Protein AF-0000000075577658 (afdb_homodimer)

Structure (mmCIF, N/CA/C/O backbone):
data_AF-0000000075577658-model_v1
#
loop_
_entity.id
_entity.type
_entity.pdbx_description
1 polymer Desulfoferrodoxin
#
loop_
_atom_site.group_PDB
_atom_site.id
_atom_site.type_symbol
_atom_site.label_atom_id
_atom_site.label_alt_id
_atom_site.label_comp_id
_atom_site.label_asym_id
_atom_site.label_entity_id
_atom_site.label_seq_id
_atom_site.pdbx_PDB_ins_code
_atom_site.Cartn_x
_atom_site.Cartn_y
_atom_site.Cartn_z
_atom_site.occupancy
_atom_site.B_iso_or_equiv
_atom_site.auth_seq_id
_atom_site.auth_comp_id
_atom_site.auth_asym_id
_atom_site.auth_atom_id
_atom_site.pdbx_PDB_model_num
ATOM 1 N N . MET A 1 1 ? -7.281 10.57 -7.777 1 72.75 1 MET A N 1
ATOM 2 C CA . MET A 1 1 ? -7.32 9.109 -7.762 1 72.75 1 MET A CA 1
ATOM 3 C C . MET A 1 1 ? -5.914 8.531 -7.641 1 72.75 1 MET A C 1
ATOM 5 O O . MET A 1 1 ? -4.945 9.133 -8.109 1 72.75 1 MET A O 1
ATOM 9 N N . CYS A 1 2 ? -5.875 7.41 -6.852 1 85.38 2 CYS A N 1
ATOM 10 C CA . CYS A 1 2 ? -4.574 6.754 -6.754 1 85.38 2 CYS A CA 1
ATOM 11 C C . CYS A 1 2 ? -4.176 6.133 -8.086 1 85.38 2 CYS A C 1
ATOM 13 O O . CYS A 1 2 ? -5.027 5.629 -8.82 1 85.38 2 CYS A O 1
ATOM 15 N N . LYS A 1 3 ? -2.979 6.184 -8.469 1 90.44 3 LYS A N 1
ATOM 16 C CA . LYS A 1 3 ? -2.461 5.59 -9.695 1 90.44 3 LYS A CA 1
ATOM 17 C C . LYS A 1 3 ? -2.43 4.066 -9.602 1 90.44 3 LYS A C 1
ATOM 19 O O . LYS A 1 3 ? -2.443 3.51 -8.5 1 90.44 3 LYS A O 1
ATOM 24 N N . GLU A 1 4 ? -2.428 3.418 -10.812 1 95.56 4 GLU A N 1
ATOM 25 C CA . GLU A 1 4 ? -2.252 1.97 -10.836 1 95.56 4 GLU A CA 1
ATOM 26 C C . GLU A 1 4 ? -0.979 1.554 -10.109 1 95.56 4 GLU A C 1
ATOM 28 O O . GLU A 1 4 ? 0.072 2.176 -10.281 1 95.56 4 GLU A O 1
ATOM 33 N N . PRO A 1 5 ? -1.105 0.531 -9.281 1 97.69 5 PRO A N 1
ATOM 34 C CA . PRO A 1 5 ? 0.087 0.134 -8.531 1 97.69 5 PRO A CA 1
ATOM 35 C C . PRO A 1 5 ? 1.191 -0.424 -9.422 1 97.69 5 PRO A C 1
ATOM 37 O O . PRO A 1 5 ? 0.91 -1.171 -10.367 1 97.69 5 PRO A O 1
ATOM 40 N N . LYS A 1 6 ? 2.404 -0.033 -9.188 1 98.25 6 LYS A N 1
ATOM 41 C CA . LYS A 1 6 ? 3.619 -0.587 -9.781 1 98.25 6 LYS A CA 1
ATOM 42 C C . LYS A 1 6 ? 4.594 -1.051 -8.703 1 98.25 6 LYS A C 1
ATOM 44 O O . LYS A 1 6 ? 4.723 -0.411 -7.652 1 98.25 6 LYS A O 1
ATOM 49 N N . PHE A 1 7 ? 5.227 -2.094 -8.977 1 98.81 7 PHE A N 1
ATOM 50 C CA . PHE A 1 7 ? 6.172 -2.676 -8.031 1 98.81 7 PHE A CA 1
ATOM 51 C C . PHE A 1 7 ? 7.547 -2.832 -8.664 1 98.81 7 PHE A C 1
ATOM 53 O O . PHE A 1 7 ? 7.656 -3.105 -9.867 1 98.81 7 PHE A O 1
ATOM 60 N N . PHE A 1 8 ? 8.562 -2.648 -7.859 1 98.75 8 PHE A N 1
ATOM 61 C CA . PHE A 1 8 ? 9.938 -2.809 -8.312 1 98.75 8 PHE A CA 1
ATOM 62 C C . PHE A 1 8 ? 10.734 -3.67 -7.344 1 98.75 8 PHE A C 1
ATOM 64 O O . PHE A 1 8 ? 10.477 -3.654 -6.137 1 98.75 8 PHE A O 1
ATOM 71 N N . VAL A 1 9 ? 11.703 -4.383 -7.879 1 98.75 9 VAL A N 1
ATOM 72 C CA . VAL A 1 9 ? 12.508 -5.281 -7.055 1 98.75 9 VAL A CA 1
ATOM 73 C C . VAL A 1 9 ? 13.977 -5.188 -7.465 1 98.75 9 VAL A C 1
ATOM 75 O O . VAL A 1 9 ? 14.289 -4.977 -8.641 1 98.75 9 VAL A O 1
ATOM 78 N N . CYS A 1 10 ? 14.812 -5.176 -6.555 1 98.69 10 CYS A N 1
ATOM 79 C CA . CYS A 1 10 ? 16.219 -5.438 -6.84 1 98.69 10 CYS A CA 1
ATOM 80 C C . CYS A 1 10 ? 16.484 -6.934 -6.918 1 98.69 10 CYS A C 1
ATOM 82 O O . CYS A 1 10 ? 16.297 -7.656 -5.938 1 98.69 10 CYS A O 1
ATOM 84 N N . LYS A 1 11 ? 16.984 -7.434 -7.93 1 97.69 11 LYS A N 1
ATOM 85 C CA . LYS A 1 11 ? 17.188 -8.859 -8.141 1 97.69 11 LYS A CA 1
ATOM 86 C C . LYS A 1 11 ? 18.391 -9.367 -7.371 1 97.69 11 LYS A C 1
ATOM 88 O O . LYS A 1 11 ? 18.609 -10.578 -7.254 1 97.69 11 LYS A O 1
ATOM 93 N N . HIS A 1 12 ? 19.188 -8.406 -6.836 1 98.25 12 HIS A N 1
ATOM 94 C CA . HIS A 1 12 ? 20.391 -8.781 -6.105 1 98.25 12 HIS A CA 1
ATOM 95 C C . HIS A 1 12 ? 20.094 -8.977 -4.621 1 98.25 12 HIS A C 1
ATOM 97 O O . HIS A 1 12 ? 20.422 -10.016 -4.047 1 98.25 12 HIS A O 1
ATOM 103 N N . CYS A 1 13 ? 19.469 -8.023 -3.98 1 98.5 13 CYS A N 1
ATOM 104 C CA . CYS A 1 13 ? 19.359 -8.055 -2.525 1 98.5 13 CYS A CA 1
ATOM 105 C C . CYS A 1 13 ? 17.922 -8.336 -2.094 1 98.5 13 CYS A C 1
ATOM 107 O O . CYS A 1 13 ? 17.672 -8.648 -0.929 1 98.5 13 CYS A O 1
ATOM 109 N N . GLY A 1 14 ? 16.891 -8.109 -3.016 1 97.88 14 GLY A N 1
ATOM 110 C CA . GLY A 1 14 ? 15.508 -8.445 -2.709 1 97.88 14 GLY A CA 1
ATOM 111 C C . GLY A 1 14 ? 14.695 -7.258 -2.223 1 97.88 14 GLY A C 1
ATOM 112 O O . GLY A 1 14 ? 13.508 -7.387 -1.922 1 97.88 14 GLY A O 1
ATOM 113 N N . ASN A 1 15 ? 15.375 -6.043 -2.141 1 98.62 15 ASN A N 1
ATOM 114 C CA . ASN A 1 15 ? 14.539 -4.875 -1.881 1 98.62 15 ASN A CA 1
ATOM 115 C C . ASN A 1 15 ? 13.328 -4.836 -2.807 1 98.62 15 ASN A C 1
ATOM 117 O O . ASN A 1 15 ? 13.453 -5.031 -4.016 1 98.62 15 ASN A O 1
ATOM 121 N N . PHE A 1 16 ? 12.195 -4.711 -2.203 1 98.69 16 PHE A N 1
ATOM 122 C CA . PHE A 1 16 ? 10.93 -4.723 -2.928 1 98.69 16 PHE A CA 1
ATOM 123 C C . PHE A 1 16 ? 10.062 -3.527 -2.539 1 98.69 16 PHE A C 1
ATOM 125 O O . PHE A 1 16 ? 9.781 -3.32 -1.358 1 98.69 16 PHE A O 1
ATOM 132 N N . VAL A 1 17 ? 9.617 -2.699 -3.58 1 98.75 17 VAL A N 1
ATOM 133 C CA . VAL A 1 17 ? 8.914 -1.466 -3.246 1 98.75 17 VAL A CA 1
ATOM 134 C C . VAL A 1 17 ? 7.645 -1.349 -4.09 1 98.75 17 VAL A C 1
ATOM 136 O O . VAL A 1 17 ? 7.562 -1.92 -5.18 1 98.75 17 VAL A O 1
ATOM 139 N N . GLY A 1 18 ? 6.645 -0.708 -3.545 1 98.5 18 GLY A N 1
ATOM 140 C CA . GLY A 1 18 ? 5.512 -0.196 -4.297 1 98.5 18 GLY A CA 1
ATOM 141 C C . GLY A 1 18 ? 5.613 1.288 -4.594 1 98.5 18 GLY A C 1
ATOM 142 O O . GLY A 1 18 ? 5.93 2.084 -3.707 1 98.5 18 GLY A O 1
ATOM 143 N N . MET A 1 19 ? 5.344 1.663 -5.77 1 98.38 19 MET A N 1
ATOM 144 C CA . MET A 1 19 ? 5.438 3.061 -6.184 1 98.38 19 MET A CA 1
ATOM 145 C C . MET A 1 19 ? 4.23 3.854 -5.691 1 98.38 19 MET A C 1
ATOM 147 O O . MET A 1 19 ? 3.09 3.404 -5.824 1 98.38 19 MET A O 1
ATOM 151 N N . ILE A 1 20 ? 4.453 4.973 -5.098 1 98.06 20 ILE A N 1
ATOM 152 C CA . ILE A 1 20 ? 3.391 5.879 -4.668 1 98.06 20 ILE A CA 1
ATOM 153 C C . ILE A 1 20 ? 3.334 7.09 -5.598 1 98.06 20 ILE A C 1
ATOM 155 O O . ILE A 1 20 ? 2.254 7.492 -6.031 1 98.06 20 ILE A O 1
ATOM 159 N N . HIS A 1 21 ? 4.461 7.656 -5.883 1 97.56 21 HIS A N 1
ATOM 160 C CA . HIS A 1 21 ? 4.605 8.695 -6.898 1 97.56 21 HIS A CA 1
ATOM 161 C C . HIS A 1 21 ? 5.773 8.398 -7.832 1 97.56 21 HIS A C 1
ATOM 163 O O . HIS A 1 21 ? 6.891 8.141 -7.375 1 97.56 21 HIS A O 1
ATOM 169 N N . GLU A 1 22 ? 5.52 8.484 -9.109 1 97 22 GLU A N 1
ATOM 170 C CA . GLU A 1 22 ? 6.523 8.156 -10.117 1 97 22 GLU A CA 1
ATOM 171 C C . GLU A 1 22 ? 6.922 9.391 -10.914 1 97 22 GLU A C 1
ATOM 173 O O . GLU A 1 22 ? 6.082 10.016 -11.57 1 97 22 GLU A O 1
ATOM 178 N N . SER A 1 23 ? 8.188 9.688 -10.945 1 97 23 SER A N 1
ATOM 179 C CA . SER A 1 23 ? 8.703 10.836 -11.68 1 97 23 SER A CA 1
ATOM 180 C C . SER A 1 23 ? 9.203 10.43 -13.062 1 97 23 SER A C 1
ATOM 182 O O . SER A 1 23 ? 9.422 11.281 -13.922 1 97 23 SER A O 1
ATOM 184 N N . GLY A 1 24 ? 9.445 9.164 -13.242 1 95.94 24 GLY A N 1
ATOM 185 C CA . GLY A 1 24 ? 9.977 8.664 -14.5 1 95.94 24 GLY A CA 1
ATOM 186 C C . GLY A 1 24 ? 11.453 8.32 -14.43 1 95.94 24 GLY A C 1
ATOM 187 O O . GLY A 1 24 ? 12 7.711 -15.359 1 95.94 24 GLY A O 1
ATOM 188 N N . VAL A 1 25 ? 12.133 8.656 -13.391 1 97.81 25 VAL A N 1
ATOM 189 C CA . VAL A 1 25 ? 13.539 8.32 -13.203 1 97.81 25 VAL A CA 1
ATOM 190 C C . VAL A 1 25 ? 13.664 6.906 -12.641 1 97.81 25 VAL A C 1
ATOM 192 O O . VAL A 1 25 ? 12.93 6.523 -11.734 1 97.81 25 VAL A O 1
ATOM 195 N N . LYS A 1 26 ? 14.609 6.199 -13.148 1 98.12 26 LYS A N 1
ATOM 196 C CA . LYS A 1 26 ? 14.812 4.824 -12.695 1 98.12 26 LYS A CA 1
ATOM 197 C C . LYS A 1 26 ? 15.602 4.785 -11.391 1 98.12 26 LYS A C 1
ATOM 199 O O . LYS A 1 26 ? 16.641 5.434 -11.266 1 98.12 26 LYS A O 1
ATOM 204 N N . MET A 1 27 ? 15.086 4.043 -10.445 1 98.69 27 MET A N 1
ATOM 205 C CA . MET A 1 27 ? 15.789 3.857 -9.188 1 98.69 27 MET A CA 1
ATOM 206 C C . MET A 1 27 ? 16.875 2.797 -9.32 1 98.69 27 MET A C 1
ATOM 208 O O . MET A 1 27 ? 16.75 1.862 -10.117 1 98.69 27 MET A O 1
ATOM 212 N N . ILE A 1 28 ? 17.969 2.953 -8.594 1 98.81 28 ILE A N 1
ATOM 213 C CA . ILE A 1 28 ? 19.109 2.039 -8.609 1 98.81 28 ILE A CA 1
ATOM 214 C C . ILE A 1 28 ? 19.25 1.373 -7.246 1 98.81 28 ILE A C 1
ATOM 216 O O . ILE A 1 28 ? 19.109 2.027 -6.211 1 98.81 28 ILE A O 1
ATOM 220 N N . CYS A 1 29 ? 19.484 0.11 -7.184 1 98.69 29 CYS A N 1
ATOM 221 C CA . CYS A 1 29 ? 19.828 -0.684 -6.008 1 98.69 29 CYS A CA 1
ATOM 222 C C . CYS A 1 29 ? 20.922 -1.703 -6.336 1 98.69 29 CYS A C 1
ATOM 224 O O . CYS A 1 29 ? 20.828 -2.406 -7.344 1 98.69 29 CYS A O 1
ATOM 226 N N . CYS A 1 30 ? 21.922 -1.764 -5.496 1 98.38 30 CYS A N 1
ATOM 227 C CA . CYS A 1 30 ? 23.047 -2.676 -5.656 1 98.38 30 CYS A CA 1
ATOM 228 C C . CYS A 1 30 ? 23.75 -2.445 -6.988 1 98.38 30 CYS A C 1
ATOM 230 O O . CYS A 1 30 ? 24.203 -3.396 -7.633 1 98.38 30 CYS A O 1
ATOM 232 N N . GLY A 1 31 ? 23.688 -1.239 -7.473 1 97.81 31 GLY A N 1
ATOM 233 C CA . GLY A 1 31 ? 24.469 -0.87 -8.641 1 97.81 31 GLY A CA 1
ATOM 234 C C . GLY A 1 31 ? 23.703 -1.037 -9.945 1 97.81 31 GLY A C 1
ATOM 235 O O . GLY A 1 31 ? 24.188 -0.652 -11.008 1 97.81 31 GLY A O 1
ATOM 236 N N . ASP A 1 32 ? 22.547 -1.558 -9.883 1 98.5 32 ASP A N 1
ATOM 237 C CA . ASP A 1 32 ? 21.75 -1.767 -11.094 1 98.5 32 ASP A CA 1
ATOM 238 C C . ASP A 1 32 ? 20.375 -1.113 -10.961 1 98.5 32 ASP A C 1
ATOM 240 O O . ASP A 1 32 ? 19.906 -0.836 -9.852 1 98.5 32 ASP A O 1
ATOM 244 N N . GLU A 1 33 ? 19.719 -0.867 -12.094 1 98.56 33 GLU A N 1
ATOM 245 C CA . GLU A 1 33 ? 18.344 -0.405 -12.078 1 98.56 33 GLU A CA 1
ATOM 246 C C . GLU A 1 33 ? 17.422 -1.439 -11.445 1 98.56 33 GLU A C 1
ATOM 248 O O . GLU A 1 33 ? 17.531 -2.635 -11.727 1 98.56 33 GLU A O 1
ATOM 253 N N . MET A 1 34 ? 16.562 -0.966 -10.594 1 98.75 34 MET A N 1
ATOM 254 C CA . MET A 1 34 ? 15.539 -1.88 -10.094 1 98.75 34 MET A CA 1
ATOM 255 C C . MET A 1 34 ? 14.609 -2.326 -11.211 1 98.75 34 MET A C 1
ATOM 257 O O . MET A 1 34 ? 14.367 -1.576 -12.164 1 98.75 34 MET A O 1
ATOM 261 N N . THR A 1 35 ? 14.102 -3.525 -11.078 1 98.56 35 THR A N 1
ATOM 262 C CA . THR A 1 35 ? 13.258 -4.113 -12.117 1 98.56 35 THR A CA 1
ATOM 263 C C . THR A 1 35 ? 11.781 -3.932 -11.781 1 98.56 35 THR A C 1
ATOM 265 O O . THR A 1 35 ? 11.344 -4.293 -10.688 1 98.56 35 THR A O 1
ATOM 268 N N . GLU A 1 36 ? 11.031 -3.295 -12.695 1 98.5 36 GLU A N 1
ATOM 269 C CA . GLU A 1 36 ? 9.578 -3.32 -12.523 1 98.5 36 GLU A CA 1
ATOM 270 C C . GLU A 1 36 ? 9.047 -4.75 -12.531 1 98.5 36 GLU A C 1
ATOM 272 O O . GLU A 1 36 ? 9.391 -5.543 -13.414 1 98.5 36 GLU A O 1
ATOM 277 N N . VAL A 1 37 ? 8.305 -5.098 -11.555 1 98.5 37 VAL A N 1
ATOM 278 C CA . VAL A 1 37 ? 7.688 -6.418 -11.5 1 98.5 37 VAL A CA 1
ATOM 279 C C . VAL A 1 37 ? 6.34 -6.383 -12.219 1 98.5 37 VAL A C 1
ATOM 281 O O . VAL A 1 37 ? 5.328 -5.977 -11.633 1 98.5 37 VAL A O 1
ATOM 284 N N . VAL A 1 38 ? 6.285 -6.832 -13.445 1 98.12 38 VAL A N 1
ATOM 285 C CA . VAL A 1 38 ? 5.074 -6.828 -14.258 1 98.12 38 VAL A CA 1
ATOM 286 C C . VAL A 1 38 ? 4.246 -8.07 -13.953 1 98.12 38 VAL A C 1
ATOM 288 O O . VAL A 1 38 ? 4.754 -9.195 -14.016 1 98.12 38 VAL A O 1
ATOM 291 N N . PRO A 1 39 ? 2.99 -7.879 -13.625 1 98.25 39 PRO A N 1
ATOM 292 C CA . PRO A 1 39 ? 2.189 -9.047 -13.234 1 98.25 39 PRO A CA 1
ATOM 293 C C . PRO A 1 39 ? 1.872 -9.961 -14.406 1 98.25 39 PRO A C 1
ATOM 295 O O . PRO A 1 39 ? 1.63 -9.484 -15.523 1 98.25 39 PRO A O 1
ATOM 298 N N . ASN A 1 40 ? 1.897 -11.234 -14.156 1 96.81 40 ASN A N 1
ATOM 299 C CA . ASN A 1 40 ? 1.34 -12.227 -15.07 1 96.81 40 ASN A CA 1
ATOM 300 C C . ASN A 1 40 ? -0.178 -12.32 -14.938 1 96.81 40 ASN A C 1
ATOM 302 O O . ASN A 1 40 ? -0.728 -12.086 -13.859 1 96.81 40 ASN A O 1
ATOM 306 N N . THR A 1 41 ? -0.868 -12.703 -16.047 1 94.56 41 THR A N 1
ATOM 307 C CA . THR A 1 41 ? -2.326 -12.719 -15.984 1 94.56 41 THR A CA 1
ATOM 308 C C . THR A 1 41 ? -2.871 -14.07 -16.438 1 94.56 41 THR A C 1
ATOM 310 O O . THR A 1 41 ? -4.074 -14.328 -16.344 1 94.56 41 THR A O 1
ATOM 313 N N . THR A 1 42 ? -2.02 -14.953 -16.938 1 90.62 42 THR A N 1
ATOM 314 C CA . THR A 1 42 ? -2.434 -16.281 -17.391 1 90.62 42 THR A CA 1
ATOM 315 C C . THR A 1 42 ? -1.504 -17.359 -16.844 1 90.62 42 THR A C 1
ATOM 317 O O . THR A 1 42 ? -0.283 -17.188 -16.844 1 90.62 42 THR A O 1
ATOM 320 N N . ASP A 1 43 ? -2.244 -18.344 -16.344 1 86.31 43 ASP A N 1
ATOM 321 C CA . ASP A 1 43 ? -1.473 -19.453 -15.797 1 86.31 43 ASP A CA 1
ATOM 322 C C . ASP A 1 43 ? -1.295 -20.562 -16.828 1 86.31 43 ASP A C 1
ATOM 324 O O . ASP A 1 43 ? -2.275 -21.109 -17.328 1 86.31 43 ASP A O 1
ATOM 328 N N . ALA A 1 44 ? -0.063 -20.906 -17.234 1 75.06 44 ALA A N 1
ATOM 329 C CA . ALA A 1 44 ? 0.2 -22.078 -18.078 1 75.06 44 ALA A CA 1
ATOM 330 C C . ALA A 1 44 ? 0.684 -23.266 -17.234 1 75.06 44 ALA A C 1
ATOM 332 O O . ALA A 1 44 ? 0.679 -24.406 -17.703 1 75.06 44 ALA A O 1
ATOM 333 N N . ALA A 1 45 ? 0.892 -22.953 -16.078 1 68.81 45 ALA A N 1
ATOM 334 C CA . ALA A 1 45 ? 1.47 -23.984 -15.219 1 68.81 45 ALA A CA 1
ATOM 335 C C . ALA A 1 45 ? 0.379 -24.828 -14.578 1 68.81 45 ALA A C 1
ATOM 337 O O . ALA A 1 45 ? -0.808 -24.516 -14.68 1 68.81 45 ALA A O 1
ATOM 338 N N . GLN A 1 46 ? 0.797 -25.906 -14.133 1 73.25 46 GLN A N 1
ATOM 339 C CA . GLN A 1 46 ? -0.091 -26.75 -13.344 1 73.25 46 GLN A CA 1
ATOM 340 C C . GLN A 1 46 ? -0.616 -26.016 -12.117 1 73.25 46 GLN A C 1
ATOM 342 O O . GLN A 1 46 ? -1.809 -26.078 -11.812 1 73.25 46 GLN A O 1
ATOM 347 N N . GLU A 1 47 ? 0.34 -25.359 -11.477 1 75.81 47 GLU A N 1
ATOM 348 C CA . GLU A 1 47 ? -0.09 -24.516 -10.359 1 75.81 47 GLU A CA 1
ATOM 349 C C . GLU A 1 47 ? -0.73 -23.234 -10.859 1 75.81 47 GLU A C 1
ATOM 351 O O . GLU A 1 47 ? -0.268 -22.641 -11.836 1 75.81 47 GLU A O 1
ATOM 356 N N . LYS A 1 48 ? -1.824 -22.906 -10.086 1 88.69 48 LYS A N 1
ATOM 357 C CA . LYS A 1 48 ? -2.562 -21.719 -10.492 1 88.69 48 LYS A CA 1
ATOM 358 C C . LYS A 1 48 ? -2.209 -20.516 -9.609 1 88.69 48 LYS A C 1
ATOM 360 O O . LYS A 1 48 ? -2.189 -20.641 -8.383 1 88.69 48 LYS A O 1
ATOM 365 N N . HIS A 1 49 ? -1.927 -19.391 -10.164 1 96.44 49 HIS A N 1
ATOM 366 C CA . HIS A 1 49 ? -1.461 -18.203 -9.453 1 96.44 49 HIS A CA 1
ATOM 367 C C . HIS A 1 49 ? -2.447 -17.062 -9.602 1 96.44 49 HIS A C 1
ATOM 369 O O . HIS A 1 49 ? -2.447 -16.125 -8.789 1 96.44 49 HIS A O 1
ATOM 375 N N . VAL A 1 50 ? -3.219 -17.094 -10.648 1 97.5 50 VAL A N 1
ATOM 376 C CA . VAL A 1 50 ? -4.062 -15.938 -10.953 1 97.5 50 VAL A CA 1
ATOM 377 C C . VAL A 1 50 ? -5.133 -15.781 -9.867 1 97.5 50 VAL A C 1
ATOM 379 O O . VAL A 1 50 ? -5.844 -16.734 -9.547 1 97.5 50 VAL A O 1
ATOM 382 N N . PRO A 1 51 ? -5.211 -14.672 -9.266 1 98.19 51 PRO A N 1
ATOM 383 C CA . PRO A 1 51 ? -6.223 -14.469 -8.227 1 98.19 51 PRO A CA 1
ATOM 384 C C . PRO A 1 51 ? -7.645 -14.703 -8.734 1 98.19 51 PRO A C 1
ATOM 386 O O . PRO A 1 51 ? -7.957 -14.367 -9.883 1 98.19 51 PRO A O 1
ATOM 389 N N . VAL A 1 52 ? -8.492 -15.25 -7.969 1 97.81 52 VAL A N 1
ATOM 390 C CA . VAL A 1 52 ? -9.93 -15.344 -8.188 1 97.81 52 VAL A CA 1
ATOM 391 C C . VAL A 1 52 ? -10.664 -14.398 -7.242 1 97.81 52 VAL A C 1
ATOM 393 O O . VAL A 1 52 ? -10.641 -14.586 -6.023 1 97.81 52 VAL A O 1
ATOM 396 N N . ILE A 1 53 ? -11.375 -13.461 -7.781 1 98.5 53 ILE A N 1
ATOM 397 C CA . ILE A 1 53 ? -11.984 -12.391 -6.988 1 98.5 53 ILE A CA 1
ATOM 398 C C . ILE A 1 53 ? -13.492 -12.617 -6.887 1 98.5 53 ILE A C 1
ATOM 400 O O . ILE A 1 53 ? -14.156 -12.859 -7.898 1 98.5 53 ILE A O 1
ATOM 404 N N . ALA A 1 54 ? -13.992 -12.562 -5.727 1 98.5 54 ALA A N 1
ATOM 405 C CA . ALA A 1 54 ? -15.438 -12.531 -5.484 1 98.5 54 ALA A CA 1
ATOM 406 C C . ALA A 1 54 ? -15.82 -11.344 -4.602 1 98.5 54 ALA A C 1
ATOM 408 O O . ALA A 1 54 ? -15.211 -11.125 -3.549 1 98.5 54 ALA A O 1
ATOM 409 N N . VAL A 1 55 ? -16.828 -10.578 -5.02 1 98.5 55 VAL A N 1
ATOM 410 C CA . VAL A 1 55 ? -17.297 -9.438 -4.242 1 98.5 55 VAL A CA 1
ATOM 411 C C . VAL A 1 55 ? -18.719 -9.688 -3.773 1 98.5 55 VAL A C 1
ATOM 413 O O . VAL A 1 55 ? -19.609 -9.977 -4.582 1 98.5 55 VAL A O 1
ATOM 416 N N . ASN A 1 56 ? -18.906 -9.602 -2.572 1 97.75 56 ASN A N 1
ATOM 417 C CA . ASN A 1 56 ? -20.219 -9.719 -1.938 1 97.75 56 ASN A CA 1
ATOM 418 C C . ASN A 1 56 ? -20.484 -8.555 -0.989 1 97.75 56 ASN A C 1
ATOM 420 O O . ASN A 1 56 ? -19.984 -8.547 0.14 1 97.75 56 ASN A O 1
ATOM 424 N N . GLY A 1 57 ? -21.312 -7.574 -1.466 1 96.25 57 GLY A N 1
ATOM 425 C CA . GLY A 1 57 ? -21.516 -6.379 -0.67 1 96.25 57 GLY A CA 1
ATOM 426 C C . GLY A 1 57 ? -20.25 -5.602 -0.404 1 96.25 57 GLY A C 1
ATOM 427 O O . GLY A 1 57 ? -19.562 -5.18 -1.34 1 96.25 57 GLY A O 1
ATOM 428 N N . ASN A 1 58 ? -19.859 -5.602 0.918 1 97.5 58 ASN A N 1
ATOM 429 C CA . ASN A 1 58 ? -18.703 -4.812 1.302 1 97.5 58 ASN A CA 1
ATOM 430 C C . ASN A 1 58 ? -17.469 -5.688 1.51 1 97.5 58 ASN A C 1
ATOM 432 O O . ASN A 1 58 ? -16.484 -5.258 2.119 1 97.5 58 ASN A O 1
ATOM 436 N N . THR A 1 59 ? -17.578 -6.898 1.051 1 98.44 59 THR A N 1
ATOM 437 C CA . THR A 1 59 ? -16.469 -7.828 1.251 1 98.44 59 THR A CA 1
ATOM 438 C C . THR A 1 59 ? -15.93 -8.328 -0.087 1 98.44 59 THR A C 1
ATOM 440 O O . THR A 1 59 ? -16.703 -8.695 -0.973 1 98.44 59 THR A O 1
ATOM 443 N N . ALA A 1 60 ? -14.688 -8.273 -0.25 1 98.81 60 ALA A N 1
ATOM 444 C CA . ALA A 1 60 ? -14.008 -8.898 -1.377 1 98.81 60 ALA A CA 1
ATOM 445 C C . ALA A 1 60 ? -13.141 -10.062 -0.912 1 98.81 60 ALA A C 1
ATOM 447 O O . ALA A 1 60 ? -12.281 -9.898 -0.041 1 98.81 60 ALA A O 1
ATOM 448 N N . THR A 1 61 ? -13.391 -11.18 -1.425 1 98.56 61 THR A N 1
ATOM 449 C CA . THR A 1 61 ? -12.555 -12.352 -1.158 1 98.56 61 THR A CA 1
ATOM 450 C C . THR A 1 61 ? -11.648 -12.648 -2.348 1 98.56 61 THR A C 1
ATOM 452 O O . THR A 1 61 ? -12.078 -12.547 -3.5 1 98.56 61 THR A O 1
ATOM 455 N N . VAL A 1 62 ? -10.422 -12.969 -2.051 1 98.75 62 VAL A N 1
ATOM 456 C CA . VAL A 1 62 ? -9.453 -13.312 -3.084 1 98.75 62 VAL A CA 1
ATOM 457 C C . VAL A 1 62 ? -8.844 -14.68 -2.785 1 98.75 62 VAL A C 1
ATOM 459 O O . VAL A 1 62 ? -8.164 -14.852 -1.767 1 98.75 62 VAL A O 1
ATOM 462 N N . ASP A 1 63 ? -9.102 -15.617 -3.633 1 98.31 63 ASP A N 1
ATOM 463 C CA . ASP A 1 63 ? -8.445 -16.922 -3.613 1 98.31 63 ASP A CA 1
ATOM 464 C C . ASP A 1 63 ? -7.328 -16.984 -4.656 1 98.31 63 ASP A C 1
ATOM 466 O O . ASP A 1 63 ? -7.488 -16.5 -5.773 1 98.31 63 ASP A O 1
ATOM 470 N N . ILE A 1 64 ? -6.23 -17.562 -4.254 1 97.75 64 ILE A N 1
ATOM 471 C CA . ILE A 1 64 ? -5.141 -17.641 -5.223 1 97.75 64 ILE A CA 1
ATOM 472 C C . ILE A 1 64 ? -5.141 -19 -5.906 1 97.75 64 ILE A C 1
ATOM 474 O O . ILE A 1 64 ? -4.734 -20 -5.312 1 97.75 64 ILE A O 1
ATOM 478 N N . GLY A 1 65 ? -5.59 -18.875 -7.156 1 91.81 65 GLY A N 1
ATOM 479 C CA . GLY A 1 65 ? -5.68 -20.047 -8 1 91.81 65 GLY A CA 1
ATOM 480 C C . GLY A 1 65 ? -7.066 -20.656 -8.031 1 91.81 65 GLY A C 1
ATOM 481 O O . GLY A 1 65 ? -7.754 -20.703 -7.008 1 91.81 65 GLY A O 1
ATOM 482 N N . SER A 1 66 ? -7.473 -21.156 -9.227 1 86.62 66 SER A N 1
ATOM 483 C CA . SER A 1 66 ? -8.68 -21.969 -9.305 1 86.62 66 SER A CA 1
ATOM 484 C C . SER A 1 66 ? -8.547 -23.25 -8.484 1 86.62 66 SER A C 1
ATOM 486 O O . SER A 1 66 ? -9.547 -23.797 -8.008 1 86.62 66 SER A O 1
ATOM 488 N N . VAL A 1 67 ? -7.316 -23.703 -8.484 1 89.5 67 VAL A N 1
ATOM 489 C CA . VAL A 1 67 ? -6.879 -24.672 -7.488 1 89.5 67 VAL A CA 1
ATOM 490 C C . VAL A 1 67 ? -5.953 -24 -6.48 1 89.5 67 VAL A C 1
ATOM 492 O O . VAL A 1 67 ? -5.059 -23.25 -6.863 1 89.5 67 VAL A O 1
ATOM 495 N N . PRO A 1 68 ? -6.164 -24.281 -5.219 1 94.38 68 PRO A N 1
ATOM 496 C CA . PRO A 1 68 ? -5.395 -23.547 -4.211 1 94.38 68 PRO A CA 1
ATOM 497 C C . PRO A 1 68 ? -3.887 -23.656 -4.426 1 94.38 68 PRO A C 1
ATOM 499 O O . PRO A 1 68 ? -3.352 -24.766 -4.52 1 94.38 68 PRO A O 1
ATOM 502 N N . HIS A 1 69 ? -3.277 -22.547 -4.527 1 96.31 69 HIS A N 1
ATOM 503 C CA . HIS A 1 69 ? -1.823 -22.469 -4.617 1 96.31 69 HIS A CA 1
ATOM 504 C C . HIS A 1 69 ? -1.168 -23.078 -3.379 1 96.31 69 HIS A C 1
ATOM 506 O O . HIS A 1 69 ? -1.671 -22.922 -2.264 1 96.31 69 HIS A O 1
ATOM 512 N N . PRO A 1 70 ? 0.006 -23.703 -3.531 1 94.88 70 PRO A N 1
ATOM 513 C CA . PRO A 1 70 ? 0.718 -24.219 -2.365 1 94.88 70 PRO A CA 1
ATOM 514 C C . PRO A 1 70 ? 1.112 -23.141 -1.372 1 94.88 70 PRO A C 1
ATOM 516 O O . PRO A 1 70 ? 1.412 -22 -1.775 1 94.88 70 PRO A O 1
ATOM 519 N N . MET A 1 71 ? 1.171 -23.469 -0.085 1 97.31 71 MET A N 1
ATOM 520 C CA . MET A 1 71 ? 1.616 -22.609 1.017 1 97.31 71 MET A CA 1
ATOM 521 C C . MET A 1 71 ? 2.588 -23.359 1.923 1 97.31 71 MET A C 1
ATOM 523 O O . MET A 1 71 ? 2.172 -24 2.891 1 97.31 71 MET A O 1
ATOM 527 N N . TH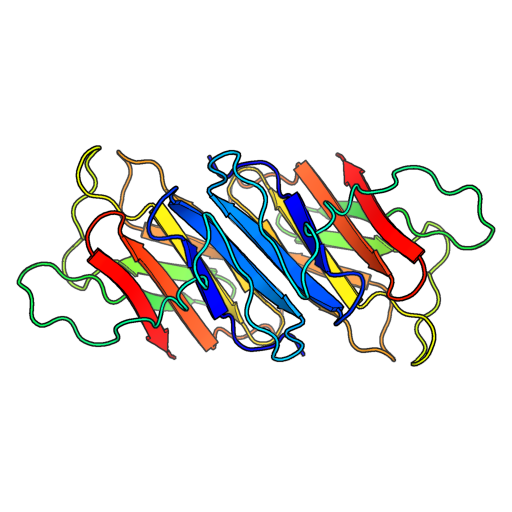R A 1 72 ? 3.779 -23.25 1.55 1 96.44 72 THR A N 1
ATOM 528 C CA . THR A 1 72 ? 4.875 -23.859 2.293 1 96.44 72 THR A CA 1
ATOM 529 C C . THR A 1 72 ? 5.992 -22.859 2.539 1 96.44 72 THR A C 1
ATOM 531 O O . THR A 1 72 ? 6.023 -21.797 1.912 1 96.44 72 THR A O 1
ATOM 534 N N . PRO A 1 73 ? 6.848 -23.125 3.459 1 96.56 73 PRO A N 1
ATOM 535 C CA . PRO A 1 73 ? 7.973 -22.203 3.662 1 96.56 73 PRO A CA 1
ATOM 536 C C . PRO A 1 73 ? 8.766 -21.953 2.381 1 96.56 73 PRO A C 1
ATOM 538 O O . PRO A 1 73 ? 9.25 -20.844 2.166 1 96.56 73 PRO A O 1
ATOM 541 N N . GLU A 1 74 ? 8.852 -22.938 1.483 1 96.38 74 GLU A N 1
ATOM 542 C CA . GLU A 1 74 ? 9.656 -22.844 0.269 1 96.38 74 GLU A CA 1
ATOM 543 C C . GLU A 1 74 ? 8.867 -22.188 -0.864 1 96.38 74 GLU A C 1
ATOM 545 O O . GLU A 1 74 ? 9.453 -21.594 -1.772 1 96.38 74 GLU A O 1
ATOM 550 N N . HIS A 1 75 ? 7.578 -22.344 -0.864 1 96.06 75 HIS A N 1
ATOM 551 C CA . HIS A 1 75 ? 6.703 -21.891 -1.938 1 96.06 75 HIS A CA 1
ATOM 552 C C . HIS A 1 75 ? 5.363 -21.406 -1.393 1 96.06 75 HIS A C 1
ATOM 554 O O . HIS A 1 75 ? 4.52 -22.203 -0.997 1 96.06 75 HIS A O 1
ATOM 560 N N . HIS A 1 76 ? 5.129 -20.031 -1.374 1 97.31 76 HIS A N 1
ATOM 561 C CA . HIS A 1 76 ? 3.91 -19.484 -0.788 1 97.31 76 HIS A CA 1
ATOM 562 C C . HIS A 1 76 ? 3.562 -18.141 -1.407 1 97.31 76 HIS A C 1
ATOM 564 O O . HIS A 1 76 ? 4.406 -17.516 -2.049 1 97.31 76 HIS A O 1
ATOM 570 N N . ILE A 1 77 ? 2.352 -17.766 -1.271 1 98 77 ILE A N 1
ATOM 571 C CA . ILE A 1 77 ? 1.914 -16.406 -1.556 1 98 77 ILE A CA 1
ATOM 572 C C . ILE A 1 77 ? 2.283 -15.492 -0.389 1 98 77 ILE A C 1
ATOM 574 O O . ILE A 1 77 ? 1.785 -15.664 0.726 1 98 77 ILE A O 1
ATOM 578 N N . ALA A 1 78 ? 3.094 -14.539 -0.646 1 97.62 78 ALA A N 1
ATOM 579 C CA . ALA A 1 78 ? 3.596 -13.664 0.413 1 97.62 78 ALA A CA 1
ATOM 580 C C . ALA A 1 78 ? 2.553 -12.625 0.803 1 97.62 78 ALA A C 1
ATOM 582 O O . ALA A 1 78 ? 2.334 -12.375 1.99 1 97.62 78 ALA A O 1
ATOM 583 N N . TRP A 1 79 ? 1.947 -12 -0.139 1 98.5 79 TRP A N 1
ATOM 584 C CA . TRP A 1 79 ? 0.948 -10.969 0.115 1 98.5 79 TRP A CA 1
ATOM 585 C C . TRP A 1 79 ? -0.018 -10.844 -1.06 1 98.5 79 TRP A C 1
ATOM 587 O O . TRP A 1 79 ? 0.25 -11.359 -2.148 1 98.5 79 TRP A O 1
ATOM 597 N N . VAL A 1 80 ? -1.16 -10.32 -0.822 1 98.88 80 VAL A N 1
ATOM 598 C CA . VAL A 1 80 ? -2.174 -9.961 -1.81 1 98.88 80 VAL A CA 1
ATOM 599 C C . VAL A 1 80 ? -2.469 -8.469 -1.735 1 98.88 80 VAL A C 1
ATOM 601 O O . VAL A 1 80 ? -2.578 -7.902 -0.644 1 98.88 80 VAL A O 1
ATOM 604 N N . TYR A 1 81 ? -2.475 -7.828 -2.855 1 98.88 81 TYR A N 1
ATOM 605 C CA . TYR A 1 81 ? -2.826 -6.418 -2.984 1 98.88 81 TYR A CA 1
ATOM 606 C C . TYR A 1 81 ? -4.148 -6.25 -3.721 1 98.88 81 TYR A C 1
ATOM 608 O O . TYR A 1 81 ? -4.332 -6.793 -4.812 1 98.88 81 TYR A O 1
ATOM 616 N N . LEU A 1 82 ? -5.113 -5.578 -3.121 1 98.94 82 LEU A N 1
ATOM 617 C CA . LEU A 1 82 ? -6.387 -5.254 -3.752 1 98.94 82 LEU A CA 1
ATOM 618 C C . LEU A 1 82 ? -6.406 -3.803 -4.223 1 98.94 82 LEU A C 1
ATOM 620 O O . LEU A 1 82 ? -6.305 -2.881 -3.408 1 98.94 82 LEU A O 1
ATOM 624 N N . GLU A 1 83 ? -6.504 -3.602 -5.449 1 98.81 83 GLU A N 1
ATOM 625 C CA . GLU A 1 83 ? -6.68 -2.281 -6.047 1 98.81 83 GLU A CA 1
ATOM 626 C C . GLU A 1 83 ? -8.156 -1.899 -6.117 1 98.81 83 GLU A C 1
ATOM 628 O O . GLU A 1 83 ? -8.969 -2.658 -6.645 1 98.81 83 GLU A O 1
ATOM 633 N N . THR A 1 84 ? -8.508 -0.761 -5.609 1 98.56 84 THR A N 1
ATOM 634 C CA . THR A 1 84 ? -9.883 -0.269 -5.664 1 98.56 84 THR A CA 1
ATOM 635 C C . THR A 1 84 ? -9.922 1.151 -6.219 1 98.56 84 THR A C 1
ATOM 637 O O . THR A 1 84 ? -8.883 1.766 -6.453 1 98.56 84 THR A O 1
ATOM 640 N N . THR A 1 85 ? -11.102 1.705 -6.418 1 97.5 85 THR A N 1
ATOM 641 C CA . THR A 1 85 ? -11.281 3.055 -6.941 1 97.5 85 THR A CA 1
ATOM 642 C C . THR A 1 85 ? -10.844 4.098 -5.918 1 97.5 85 THR A C 1
ATOM 644 O O . THR A 1 85 ? -10.656 5.266 -6.254 1 97.5 85 THR A O 1
ATOM 647 N N . GLN A 1 86 ? -10.688 3.713 -4.656 1 97.06 86 GLN A N 1
ATOM 648 C CA . GLN A 1 86 ? -10.312 4.68 -3.629 1 97.06 86 GLN A CA 1
ATOM 649 C C . GLN A 1 86 ? -8.852 4.5 -3.207 1 97.06 86 GLN A C 1
ATOM 651 O O . GLN A 1 86 ? -8.344 5.27 -2.391 1 97.06 86 GLN A O 1
ATOM 656 N N . GLY A 1 87 ? -8.172 3.473 -3.713 1 97.62 87 GLY A N 1
ATOM 657 C CA . GLY A 1 87 ? -6.781 3.225 -3.357 1 97.62 87 GLY A CA 1
ATOM 658 C C . GLY A 1 87 ? -6.402 1.757 -3.416 1 97.62 87 GLY A C 1
ATOM 659 O O . GLY A 1 87 ? -6.641 1.09 -4.426 1 97.62 87 GLY A O 1
ATOM 660 N N . GLY A 1 88 ? -5.789 1.291 -2.297 1 98.31 88 GLY A N 1
ATOM 661 C CA . GLY A 1 88 ? -5.348 -0.095 -2.273 1 98.31 88 GLY A CA 1
ATOM 662 C C . GLY A 1 88 ? -5.156 -0.639 -0.871 1 98.31 88 GLY A C 1
ATOM 663 O O . GLY A 1 88 ? -5.043 0.128 0.087 1 98.31 88 GLY A O 1
ATOM 664 N N . GLN A 1 89 ? -5.266 -1.904 -0.779 1 98.81 89 GLN A N 1
ATOM 665 C CA . GLN A 1 89 ? -5.031 -2.652 0.452 1 98.81 89 GLN A CA 1
ATOM 666 C C . GLN A 1 89 ? -4.043 -3.793 0.224 1 98.81 89 GLN A C 1
ATOM 668 O O . GLN A 1 89 ? -4.172 -4.551 -0.739 1 98.81 89 GLN A O 1
ATOM 673 N N . ARG A 1 90 ? -3.082 -3.873 1.057 1 98.81 90 ARG A N 1
ATOM 674 C CA . ARG A 1 90 ? -2.174 -5.016 1.003 1 98.81 90 ARG A CA 1
ATOM 675 C C . ARG A 1 90 ? -2.205 -5.801 2.311 1 98.81 90 ARG A C 1
ATOM 677 O O . ARG A 1 90 ? -2.119 -5.215 3.393 1 98.81 90 ARG A O 1
ATOM 684 N N . LYS A 1 91 ? -2.361 -7.094 2.207 1 98.56 91 LYS A N 1
ATOM 685 C CA . LYS A 1 91 ? -2.309 -7.996 3.355 1 98.56 91 LYS A CA 1
ATOM 686 C C . LYS A 1 91 ? -1.261 -9.086 3.15 1 98.56 91 LYS A C 1
ATOM 688 O O . LYS A 1 91 ? -1.1 -9.602 2.041 1 98.56 91 LYS A O 1
ATOM 693 N N . CYS A 1 92 ? -0.591 -9.367 4.191 1 97.69 92 CYS A N 1
ATOM 694 C CA . CYS A 1 92 ? 0.382 -10.453 4.176 1 97.69 92 CYS A CA 1
ATOM 695 C C . CYS A 1 92 ? -0.268 -11.773 4.578 1 97.69 92 CYS A C 1
ATOM 697 O O . CYS A 1 92 ? -1.186 -11.797 5.398 1 97.69 92 CYS A O 1
ATOM 699 N N . LEU A 1 93 ? 0.211 -12.844 3.986 1 97.62 93 LEU A N 1
ATOM 700 C CA . LEU A 1 93 ? -0.295 -14.164 4.336 1 97.62 93 LEU A CA 1
ATOM 701 C C . LEU A 1 93 ? 0.751 -14.961 5.109 1 97.62 93 LEU A C 1
ATOM 703 O O . LEU A 1 93 ? 1.938 -14.914 4.777 1 97.62 93 LEU A O 1
ATOM 707 N N . PRO A 1 94 ? 0.297 -15.641 6.137 1 95.5 94 PRO A N 1
ATOM 708 C CA . PRO A 1 94 ? 1.252 -16.547 6.781 1 95.5 94 PRO A CA 1
ATOM 709 C C . PRO A 1 94 ? 1.701 -17.688 5.867 1 95.5 94 PRO A C 1
ATOM 711 O O . PRO A 1 94 ? 0.91 -18.188 5.066 1 95.5 94 PRO A O 1
ATOM 714 N N . VAL A 1 95 ? 2.928 -18.047 6.004 1 94.19 95 VAL A N 1
ATOM 715 C CA . VAL A 1 95 ? 3.551 -19.062 5.152 1 94.19 95 VAL A CA 1
ATOM 716 C C . VAL A 1 95 ? 2.762 -20.375 5.238 1 94.19 95 VAL A C 1
ATOM 718 O O . VAL A 1 95 ? 2.676 -21.109 4.258 1 94.19 95 VAL A O 1
ATOM 721 N N . ASP A 1 96 ? 2.219 -20.625 6.355 1 90.06 96 ASP A N 1
ATOM 722 C CA . ASP A 1 96 ? 1.53 -21.906 6.562 1 90.06 96 ASP A CA 1
ATOM 723 C C . ASP A 1 96 ? 0.015 -21.703 6.551 1 90.06 96 ASP A C 1
ATOM 725 O O . ASP A 1 96 ? -0.729 -22.594 6.98 1 90.06 96 ASP A O 1
ATOM 729 N N . GLY A 1 97 ? -0.452 -20.656 6.168 1 94.06 97 GLY A N 1
ATOM 730 C CA . GLY A 1 97 ? -1.88 -20.391 6.098 1 94.06 97 GLY A CA 1
ATOM 731 C C . GLY A 1 97 ? -2.492 -20.781 4.766 1 94.06 97 GLY A C 1
ATOM 732 O O . GLY A 1 97 ? -1.854 -21.453 3.953 1 94.06 97 GLY A O 1
ATOM 733 N N . ALA A 1 98 ? -3.768 -20.453 4.555 1 96.56 98 ALA A N 1
ATOM 734 C CA . ALA A 1 98 ? -4.453 -20.688 3.285 1 96.56 98 ALA A CA 1
ATOM 735 C C . ALA A 1 98 ? -4.125 -19.594 2.279 1 96.56 98 ALA A C 1
ATOM 737 O O . ALA A 1 98 ? -3.906 -18.438 2.66 1 96.56 98 ALA A O 1
ATOM 738 N N . PRO A 1 99 ? -4.043 -19.953 1.041 1 97.88 99 PRO A N 1
ATOM 739 C CA . PRO A 1 99 ? -3.895 -18.938 0.008 1 97.88 99 PRO A CA 1
ATOM 740 C C . PRO A 1 99 ? -5.199 -18.203 -0.284 1 97.88 99 PRO A C 1
ATOM 742 O O . PRO A 1 99 ? -5.695 -18.234 -1.412 1 97.88 99 PRO A O 1
ATOM 745 N N . HIS A 1 100 ? -5.719 -17.562 0.685 1 97.94 100 HIS A N 1
ATOM 746 C CA . HIS A 1 100 ? -7.008 -16.875 0.75 1 97.94 100 HIS A CA 1
ATOM 747 C C . HIS A 1 100 ? -6.934 -15.633 1.622 1 97.94 100 HIS A C 1
ATOM 749 O O . HIS A 1 100 ? -6.258 -15.633 2.654 1 97.94 100 HIS A O 1
ATOM 755 N N . VAL A 1 101 ? -7.637 -14.617 1.184 1 98.31 101 VAL A N 1
ATOM 756 C CA . VAL A 1 101 ? -7.652 -13.406 2.002 1 98.31 101 VAL A CA 1
ATOM 757 C C . VAL A 1 101 ? -8.945 -12.633 1.761 1 98.31 101 VAL A C 1
ATOM 759 O O . VAL A 1 101 ? -9.516 -12.695 0.669 1 98.31 101 VAL A O 1
ATOM 762 N N . GLU A 1 102 ? -9.438 -11.961 2.762 1 98.69 102 GLU A N 1
ATOM 763 C CA . GLU A 1 102 ? -10.633 -11.125 2.676 1 98.69 102 GLU A CA 1
ATOM 764 C C . GLU A 1 102 ? -10.289 -9.656 2.885 1 98.69 102 GLU A C 1
ATOM 766 O O . GLU A 1 102 ? -9.461 -9.32 3.73 1 98.69 102 GLU A O 1
ATOM 771 N N . PHE A 1 103 ? -10.922 -8.852 2.17 1 98.88 103 PHE A N 1
ATOM 772 C CA . PHE A 1 103 ? -10.859 -7.402 2.301 1 98.88 103 PHE A CA 1
ATOM 773 C C . PHE A 1 103 ? -12.242 -6.82 2.553 1 98.88 103 PHE A C 1
ATOM 775 O O . PHE A 1 103 ? -13.25 -7.391 2.131 1 98.88 103 PHE A O 1
ATOM 782 N N . ALA A 1 104 ? -12.297 -5.762 3.252 1 98.88 104 ALA A N 1
ATOM 783 C CA . ALA A 1 104 ? -13.523 -5.004 3.451 1 98.88 104 ALA A CA 1
ATOM 784 C C . ALA A 1 104 ? -13.508 -3.707 2.648 1 98.88 104 ALA A C 1
ATOM 786 O O . ALA A 1 104 ? -12.461 -3.068 2.512 1 98.88 104 ALA A O 1
ATOM 787 N N . LEU A 1 105 ? -14.594 -3.352 2.152 1 98.75 105 LEU A N 1
ATOM 788 C CA . LEU A 1 105 ? -14.734 -2.176 1.298 1 98.75 105 LEU A CA 1
ATOM 789 C C . LEU A 1 105 ? -15.602 -1.115 1.966 1 98.75 105 LEU A C 1
ATOM 791 O O . LEU A 1 105 ? 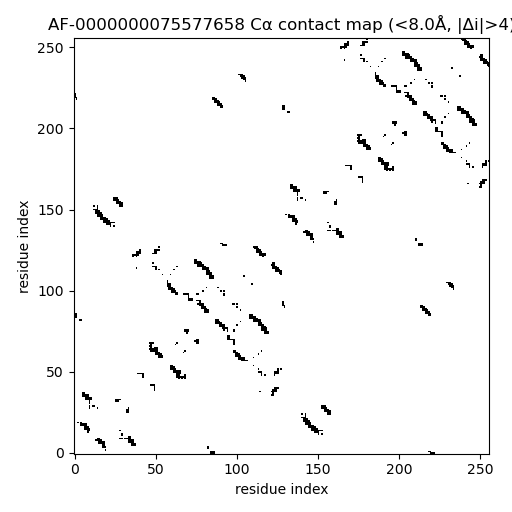-16.609 -1.44 2.6 1 98.75 105 LEU A O 1
ATOM 795 N N . THR A 1 106 ? -15.18 0.134 1.922 1 98.44 106 THR A N 1
ATOM 796 C CA . THR A 1 106 ? -16.047 1.223 2.35 1 98.44 106 THR A CA 1
ATOM 797 C C . THR A 1 106 ? -17.188 1.422 1.356 1 98.44 106 THR A C 1
ATOM 799 O O . THR A 1 106 ? -17.109 0.978 0.209 1 98.44 106 THR A O 1
ATOM 802 N N . PRO A 1 107 ? -18.266 2.09 1.794 1 96.62 107 PRO A N 1
ATOM 803 C CA . PRO A 1 107 ? -19.359 2.361 0.854 1 96.62 107 PRO A CA 1
ATOM 804 C C . PRO A 1 107 ? -18.891 3.1 -0.396 1 96.62 107 PRO A C 1
ATOM 806 O O . PRO A 1 107 ? -18.125 4.062 -0.299 1 96.62 107 PRO A O 1
ATOM 809 N N . GLY A 1 108 ? -19.281 2.57 -1.571 1 95.5 108 GLY A N 1
ATOM 810 C CA . GLY A 1 108 ? -18.984 3.234 -2.83 1 95.5 108 GLY A CA 1
ATOM 811 C C . GLY A 1 108 ? -17.641 2.826 -3.422 1 95.5 108 GLY A C 1
ATOM 812 O O . GLY A 1 108 ? -17.344 3.152 -4.574 1 95.5 108 GLY A O 1
ATOM 813 N N . ASP A 1 109 ? -16.828 2.178 -2.6 1 97.12 109 ASP A N 1
ATOM 814 C CA . ASP A 1 109 ? -15.562 1.684 -3.121 1 97.12 109 ASP A CA 1
ATOM 815 C C . ASP A 1 109 ? -15.773 0.489 -4.047 1 97.12 109 ASP A C 1
ATOM 817 O O . ASP A 1 109 ? -16.672 -0.322 -3.826 1 97.12 109 ASP A O 1
ATOM 821 N N . LYS A 1 110 ? -15.023 0.398 -5.137 1 97.69 110 LYS A N 1
ATOM 822 C CA . LYS A 1 110 ? -15.148 -0.683 -6.109 1 97.69 110 LYS A CA 1
ATOM 823 C C . LYS A 1 110 ? -13.797 -1.343 -6.375 1 97.69 110 LYS A C 1
ATOM 825 O O . LYS A 1 110 ? -12.781 -0.657 -6.516 1 97.69 110 LYS A O 1
ATOM 830 N N . VAL A 1 111 ? -13.859 -2.67 -6.449 1 98.69 111 VAL A N 1
ATOM 831 C CA . VAL A 1 111 ? -12.648 -3.432 -6.75 1 98.69 111 VAL A CA 1
ATOM 832 C C . VAL A 1 111 ? -12.289 -3.277 -8.227 1 98.69 111 VAL A C 1
ATOM 834 O O . VAL A 1 111 ? -13.156 -3.398 -9.094 1 98.69 111 VAL A O 1
ATOM 837 N N . ILE A 1 112 ? -11.055 -2.982 -8.531 1 98.62 112 ILE A N 1
ATOM 838 C CA . ILE A 1 112 ? -10.547 -2.891 -9.898 1 98.62 112 ILE A CA 1
ATOM 839 C C . ILE A 1 112 ? -9.766 -4.16 -10.242 1 98.62 112 ILE A C 1
ATOM 841 O O . ILE A 1 112 ? -9.992 -4.766 -11.289 1 98.62 112 ILE A O 1
ATOM 845 N N . ALA A 1 113 ? -8.859 -4.613 -9.352 1 98.75 113 ALA A N 1
ATOM 846 C CA . ALA A 1 113 ? -7.996 -5.766 -9.602 1 98.75 113 ALA A CA 1
ATOM 847 C C . ALA A 1 113 ? -7.414 -6.312 -8.297 1 98.75 113 ALA A C 1
ATOM 849 O O . ALA A 1 113 ? -7.434 -5.633 -7.27 1 98.75 113 ALA A O 1
ATOM 850 N N . ALA A 1 114 ? -6.977 -7.492 -8.344 1 98.81 114 ALA A N 1
ATOM 851 C CA . ALA A 1 114 ? -6.18 -8.102 -7.277 1 98.81 114 ALA A CA 1
ATOM 852 C C . ALA A 1 114 ? -4.824 -8.562 -7.805 1 98.81 114 ALA A C 1
ATOM 854 O O . ALA A 1 114 ? -4.727 -9.086 -8.914 1 98.81 114 ALA A O 1
ATOM 855 N N . TYR A 1 115 ? -3.828 -8.344 -7.023 1 98.81 115 TYR A N 1
ATOM 856 C CA . TYR A 1 115 ? -2.465 -8.805 -7.258 1 98.81 115 TYR A CA 1
ATOM 857 C C . TYR A 1 115 ? -2.025 -9.781 -6.172 1 98.81 115 TYR A C 1
ATOM 859 O O . TYR A 1 115 ? -2.447 -9.664 -5.02 1 98.81 115 TYR A O 1
ATOM 867 N N . GLU A 1 116 ? -1.269 -10.711 -6.492 1 98.75 116 GLU A N 1
ATOM 868 C CA . GLU A 1 116 ? -0.608 -11.539 -5.492 1 98.75 116 GLU A CA 1
ATOM 869 C C . GLU A 1 116 ? 0.863 -11.758 -5.836 1 98.75 116 GLU A C 1
ATOM 871 O O . GLU A 1 116 ? 1.236 -11.766 -7.008 1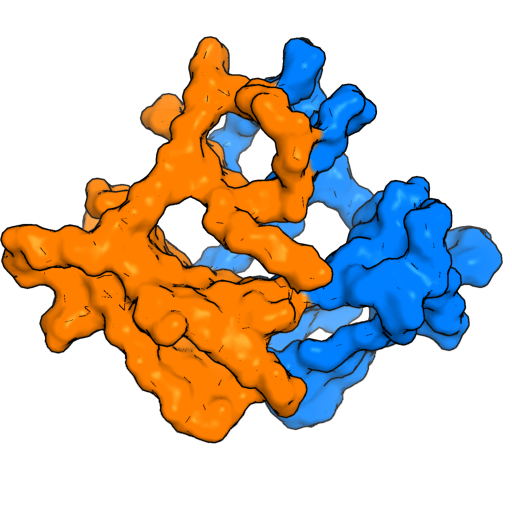 98.75 116 GLU A O 1
ATOM 876 N N . TYR A 1 117 ? 1.675 -11.898 -4.859 1 98.56 117 TYR A N 1
ATOM 877 C CA . TYR A 1 117 ? 3.094 -12.164 -5.062 1 98.56 117 TYR A CA 1
ATOM 878 C C . TYR A 1 117 ? 3.473 -13.539 -4.523 1 98.56 117 TYR A C 1
ATOM 880 O O . TYR A 1 117 ? 3.414 -13.781 -3.316 1 98.56 117 TYR A O 1
ATOM 888 N N . CYS A 1 118 ? 3.805 -14.438 -5.371 1 97.44 118 CYS A N 1
ATOM 889 C CA . CYS A 1 118 ? 4.395 -15.734 -5.035 1 97.44 118 CYS A CA 1
ATOM 890 C C . CYS A 1 118 ? 5.906 -15.625 -4.895 1 97.44 118 CYS A C 1
ATOM 892 O O . CYS A 1 118 ? 6.586 -15.156 -5.812 1 97.44 118 CYS A O 1
ATOM 894 N N . ASN A 1 119 ? 6.418 -16.141 -3.812 1 96.25 119 ASN A N 1
ATOM 895 C CA . ASN A 1 119 ? 7.84 -15.961 -3.535 1 96.25 119 ASN A CA 1
ATOM 896 C C . ASN A 1 119 ? 8.703 -16.609 -4.609 1 96.25 119 ASN A C 1
ATOM 898 O O . ASN A 1 119 ? 9.844 -16.203 -4.824 1 96.25 119 ASN A O 1
ATOM 902 N N . LEU A 1 120 ? 8.164 -17.547 -5.352 1 95.62 120 LEU A N 1
ATOM 903 C CA . LEU A 1 120 ? 8.953 -18.281 -6.344 1 95.62 120 LEU A CA 1
ATOM 904 C C . LEU A 1 120 ? 8.609 -17.812 -7.754 1 95.62 120 LEU A C 1
ATOM 906 O O . LEU A 1 120 ? 9.477 -17.797 -8.633 1 95.62 120 LEU A O 1
ATOM 910 N N . HIS A 1 121 ? 7.305 -17.422 -8 1 96 121 HIS A N 1
ATOM 911 C CA . HIS A 1 121 ? 6.898 -17.281 -9.391 1 96 121 HIS A CA 1
ATOM 912 C C . HIS A 1 121 ? 6.512 -15.852 -9.719 1 96 121 HIS A C 1
ATOM 914 O O . HIS A 1 121 ? 6.047 -15.562 -10.82 1 96 121 HIS A O 1
ATOM 920 N N . GLY A 1 122 ? 6.68 -14.961 -8.703 1 96.88 122 GLY A N 1
ATOM 921 C CA . GLY A 1 122 ? 6.543 -13.547 -9.016 1 96.88 122 GLY A CA 1
ATOM 922 C C . GLY A 1 122 ? 5.129 -13.031 -8.852 1 96.88 122 GLY A C 1
ATOM 923 O O . GLY A 1 122 ? 4.363 -13.547 -8.031 1 96.88 122 GLY A O 1
ATOM 924 N N . LEU A 1 123 ? 4.848 -11.922 -9.508 1 98.44 123 LEU A N 1
ATOM 925 C CA . LEU A 1 123 ? 3.604 -11.172 -9.359 1 98.44 123 LEU A CA 1
ATOM 926 C C . LEU A 1 123 ? 2.562 -11.633 -10.367 1 98.44 123 LEU A C 1
ATOM 928 O O . LEU A 1 123 ? 2.881 -11.844 -11.547 1 98.44 123 LEU A O 1
ATOM 932 N N . TRP A 1 124 ? 1.333 -11.766 -9.945 1 98.19 124 TRP A N 1
ATOM 933 C CA . TRP A 1 124 ? 0.192 -12.148 -10.766 1 98.19 124 TRP A CA 1
ATOM 934 C C . TRP A 1 124 ? -0.99 -11.219 -10.531 1 98.19 124 TRP A C 1
ATOM 936 O O . TRP A 1 124 ? -1.125 -10.633 -9.453 1 98.19 124 TRP A O 1
ATOM 946 N N . LYS A 1 125 ? -1.84 -11.094 -11.508 1 98.25 125 LYS A N 1
ATOM 947 C CA . LYS A 1 125 ? -2.918 -10.117 -11.422 1 98.25 125 LYS A CA 1
ATOM 948 C C . LYS A 1 125 ? -4.188 -10.641 -12.086 1 98.25 125 LYS A C 1
ATOM 950 O O . LYS A 1 125 ? -4.125 -11.305 -13.125 1 98.25 125 LYS A O 1
ATOM 955 N N . ALA A 1 126 ? -5.305 -10.375 -11.523 1 97.88 126 ALA A N 1
ATOM 956 C CA . ALA A 1 126 ? -6.617 -10.469 -12.156 1 97.88 126 ALA A CA 1
ATOM 957 C C . ALA A 1 126 ? -7.391 -9.164 -12.031 1 97.88 126 ALA A C 1
ATOM 959 O O . ALA A 1 126 ? -7.352 -8.508 -10.984 1 97.88 126 ALA A O 1
ATOM 960 N N . SER A 1 127 ? -8.047 -8.781 -13.086 1 97.38 127 SER A N 1
ATOM 961 C CA . SER A 1 127 ? -8.875 -7.582 -13.07 1 97.38 127 SER A CA 1
ATOM 962 C C . SER A 1 127 ? -10.359 -7.938 -13.078 1 97.38 127 SER A C 1
ATOM 964 O O . SER A 1 127 ? -10.75 -8.992 -13.602 1 97.38 127 SER A O 1
ATOM 966 N N . LEU A 1 128 ? -11.148 -7.086 -12.445 1 95.19 128 LEU A N 1
ATOM 967 C CA . LEU A 1 128 ? -12.594 -7.242 -12.531 1 95.19 128 LEU A CA 1
ATOM 968 C C . LEU A 1 128 ? -13.164 -6.371 -13.648 1 95.19 128 LEU A C 1
ATOM 970 O O . LEU A 1 128 ? -12.656 -5.277 -13.906 1 95.19 128 LEU A O 1
ATOM 974 N N . MET B 1 1 ? 3.408 -11.742 9.266 1 73.75 1 MET B N 1
ATOM 975 C CA . MET B 1 1 ? 2.852 -10.406 9.477 1 73.75 1 MET B CA 1
ATOM 976 C C . MET B 1 1 ? 3.562 -9.375 8.602 1 73.75 1 MET B C 1
ATOM 978 O O . MET B 1 1 ? 4.734 -9.539 8.273 1 73.75 1 MET B O 1
ATOM 982 N N . CYS B 1 2 ? 2.719 -8.398 8.133 1 85.94 2 CYS B N 1
ATOM 983 C CA . CYS B 1 2 ? 3.346 -7.332 7.355 1 85.94 2 CYS B CA 1
ATOM 984 C C . CYS B 1 2 ? 4.246 -6.473 8.234 1 85.94 2 CYS B C 1
ATOM 986 O O . CYS B 1 2 ? 3.926 -6.223 9.398 1 85.94 2 CYS B O 1
ATOM 988 N N . LYS B 1 3 ? 5.34 -6.047 7.789 1 90.75 3 LYS B N 1
ATOM 989 C CA . LYS B 1 3 ? 6.266 -5.176 8.508 1 90.75 3 LYS B CA 1
ATOM 990 C C . LYS B 1 3 ? 5.711 -3.756 8.609 1 90.75 3 LYS B C 1
ATOM 992 O O . LYS B 1 3 ? 4.824 -3.373 7.84 1 90.75 3 LYS B O 1
ATOM 997 N N . GLU B 1 4 ? 6.242 -2.998 9.633 1 95.75 4 GLU B N 1
ATOM 998 C CA . GLU B 1 4 ? 5.895 -1.584 9.727 1 95.75 4 GLU B CA 1
ATOM 999 C C . GLU B 1 4 ? 6.199 -0.852 8.422 1 95.75 4 GLU B C 1
ATOM 1001 O O . GLU B 1 4 ? 7.262 -1.054 7.828 1 95.75 4 GLU B O 1
ATOM 1006 N N . PRO B 1 5 ? 5.262 -0.034 7.996 1 97.75 5 PRO B N 1
ATOM 1007 C CA . PRO B 1 5 ? 5.504 0.652 6.723 1 97.75 5 PRO B CA 1
ATOM 1008 C C . PRO B 1 5 ? 6.652 1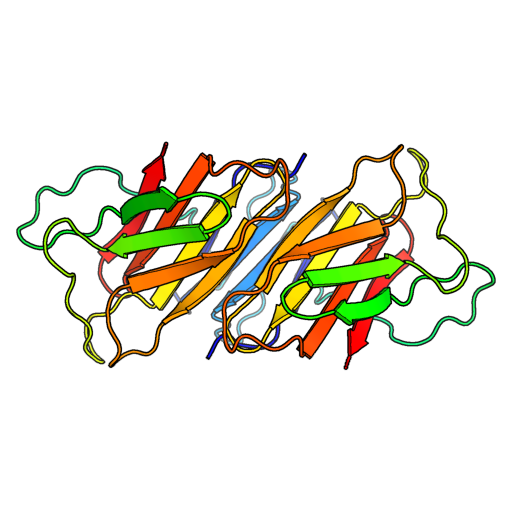.653 6.805 1 97.75 5 PRO B C 1
ATOM 1010 O O . PRO B 1 5 ? 6.781 2.373 7.797 1 97.75 5 PRO B O 1
ATOM 1013 N N . LYS B 1 6 ? 7.496 1.677 5.82 1 98.25 6 LYS B N 1
ATOM 1014 C CA . LYS B 1 6 ? 8.539 2.674 5.594 1 98.25 6 LYS B CA 1
ATOM 1015 C C . LYS B 1 6 ? 8.406 3.299 4.211 1 98.25 6 LYS B C 1
ATOM 1017 O O . LYS B 1 6 ? 8.07 2.613 3.242 1 98.25 6 LYS B O 1
ATOM 1022 N N . PHE B 1 7 ? 8.68 4.508 4.148 1 98.81 7 PHE B N 1
ATOM 1023 C CA . PHE B 1 7 ? 8.578 5.254 2.898 1 98.81 7 PHE B CA 1
ATOM 1024 C C . PHE B 1 7 ? 9.891 5.938 2.562 1 98.81 7 PHE B C 1
ATOM 1026 O O . PHE B 1 7 ? 10.617 6.379 3.459 1 98.81 7 PHE B O 1
ATOM 1033 N N . PHE B 1 8 ? 10.18 6.016 1.301 1 98.75 8 PHE B N 1
ATOM 1034 C CA . PHE B 1 8 ? 11.391 6.684 0.821 1 98.75 8 PHE B CA 1
ATOM 1035 C C . PHE B 1 8 ? 11.062 7.637 -0.322 1 98.75 8 PHE B C 1
ATOM 1037 O O . PHE B 1 8 ? 10.141 7.387 -1.103 1 98.75 8 PHE B O 1
ATOM 1044 N N . VAL B 1 9 ? 11.836 8.688 -0.42 1 98.75 9 VAL B N 1
ATOM 1045 C CA . VAL B 1 9 ? 11.594 9.695 -1.444 1 98.75 9 VAL B CA 1
ATOM 1046 C C . VAL B 1 9 ? 12.914 10.164 -2.041 1 98.75 9 VAL B C 1
ATOM 1048 O O . VAL B 1 9 ? 13.93 10.219 -1.344 1 98.75 9 VAL B O 1
ATOM 1051 N N . CYS B 1 10 ? 12.953 10.336 -3.268 1 98.69 10 CYS B N 1
ATOM 1052 C CA . CYS B 1 10 ? 14.039 11.094 -3.881 1 98.69 10 CYS B CA 1
ATOM 1053 C C . CYS B 1 10 ? 13.773 12.586 -3.809 1 98.69 10 CYS B C 1
ATOM 1055 O O . CYS B 1 10 ? 12.781 13.078 -4.355 1 98.69 10 CYS B O 1
ATOM 1057 N N . LYS B 1 11 ? 14.578 13.336 -3.252 1 97.69 11 LYS B N 1
ATOM 1058 C CA . LYS B 1 11 ? 14.359 14.758 -3.039 1 97.69 11 LYS B CA 1
ATOM 1059 C C . LYS B 1 11 ? 14.578 15.547 -4.328 1 97.69 11 LYS B C 1
ATOM 1061 O O . LYS B 1 11 ? 14.234 16.734 -4.406 1 97.69 11 LYS B O 1
ATOM 1066 N N . HIS B 1 12 ? 15.141 14.859 -5.34 1 98.25 12 HIS B N 1
ATOM 1067 C CA . HIS B 1 12 ? 15.414 15.523 -6.609 1 98.25 12 HIS B CA 1
ATOM 1068 C C . HIS B 1 12 ? 14.227 15.414 -7.559 1 98.25 12 HIS B C 1
ATOM 1070 O O . HIS B 1 12 ? 13.742 16.422 -8.078 1 98.25 12 HIS B O 1
ATOM 1076 N N . CYS B 1 13 ? 13.727 14.234 -7.789 1 98.5 13 CYS B N 1
ATOM 1077 C CA . CYS B 1 13 ? 12.734 14.047 -8.844 1 98.5 13 CYS B CA 1
ATOM 1078 C C . CYS B 1 13 ? 11.352 13.781 -8.258 1 98.5 13 CYS B C 1
ATOM 1080 O O . CYS B 1 13 ? 10.352 13.844 -8.969 1 98.5 13 CYS B O 1
ATOM 1082 N N . GLY B 1 14 ? 11.266 13.336 -6.938 1 97.88 14 GLY B N 1
ATOM 1083 C CA . GLY B 1 14 ? 9.977 13.141 -6.277 1 97.88 14 GLY B CA 1
ATOM 1084 C C . GLY B 1 14 ? 9.508 11.703 -6.297 1 97.88 14 GLY B C 1
ATOM 1085 O O . GLY B 1 14 ? 8.438 11.383 -5.777 1 97.88 14 GLY B O 1
ATOM 1086 N N . ASN B 1 15 ? 10.336 10.781 -6.926 1 98.62 15 ASN B N 1
ATOM 1087 C CA . ASN B 1 15 ? 9.977 9.375 -6.754 1 98.62 15 ASN B CA 1
ATOM 1088 C C . ASN B 1 15 ? 9.695 9.047 -5.289 1 98.62 15 ASN B C 1
ATOM 1090 O O . ASN B 1 15 ? 10.477 9.414 -4.406 1 98.62 15 ASN B O 1
ATOM 1094 N N . PHE B 1 16 ? 8.562 8.469 -5.078 1 98.69 16 PHE B N 1
ATOM 1095 C CA . PHE B 1 16 ? 8.109 8.148 -3.732 1 98.69 16 PHE B CA 1
ATOM 1096 C C . PHE B 1 16 ? 7.656 6.691 -3.648 1 98.69 16 PHE B C 1
ATOM 1098 O O . PHE B 1 16 ? 6.793 6.258 -4.414 1 98.69 16 PHE B O 1
ATOM 1105 N N . VAL B 1 17 ? 8.266 5.898 -2.67 1 98.75 17 VAL B N 1
ATOM 1106 C CA . VAL B 1 17 ? 7.969 4.469 -2.645 1 98.75 17 VAL B CA 1
ATOM 1107 C C . VAL B 1 17 ? 7.637 4.039 -1.218 1 98.75 17 VAL B C 1
ATOM 1109 O O . VAL B 1 17 ? 8.062 4.676 -0.253 1 98.75 17 VAL B O 1
ATOM 1112 N N . GLY B 1 18 ? 6.793 3.033 -1.104 1 98.5 18 GLY B N 1
ATOM 1113 C CA . GLY B 1 18 ? 6.621 2.266 0.12 1 98.5 18 GLY B CA 1
ATOM 1114 C C . GLY B 1 18 ? 7.371 0.947 0.105 1 98.5 18 GLY B C 1
ATOM 1115 O O . GLY B 1 18 ? 7.309 0.203 -0.876 1 98.5 18 GLY B O 1
ATOM 1116 N N . MET B 1 19 ? 8.031 0.65 1.151 1 98.38 19 MET B N 1
ATOM 1117 C CA . MET B 1 19 ? 8.82 -0.578 1.238 1 98.38 19 MET B CA 1
ATOM 1118 C C . MET B 1 19 ? 7.918 -1.78 1.503 1 98.38 19 MET B C 1
ATOM 1120 O O . MET B 1 19 ? 7.035 -1.724 2.359 1 98.38 19 MET B O 1
ATOM 1124 N N . ILE B 1 20 ? 8.102 -2.83 0.761 1 98.12 20 ILE B N 1
ATOM 1125 C CA . ILE B 1 20 ? 7.387 -4.086 0.975 1 98.12 20 ILE B CA 1
ATOM 1126 C C . ILE B 1 20 ? 8.328 -5.117 1.589 1 98.12 20 ILE B C 1
ATOM 1128 O O . ILE B 1 20 ? 7.973 -5.805 2.547 1 98.12 20 ILE B O 1
ATOM 1132 N N . HIS B 1 21 ? 9.5 -5.23 1.059 1 97.62 21 HIS B N 1
ATOM 1133 C CA . HIS B 1 21 ? 10.586 -6.023 1.633 1 97.62 21 HIS B CA 1
ATOM 1134 C C . HIS B 1 21 ? 11.883 -5.234 1.671 1 97.62 21 HIS B C 1
ATOM 1136 O O . HIS B 1 21 ? 12.305 -4.672 0.656 1 97.62 21 HIS B O 1
ATOM 1142 N N . GLU B 1 22 ? 12.523 -5.242 2.801 1 97 22 GLU B N 1
ATOM 1143 C CA . GLU B 1 22 ? 13.75 -4.477 3.002 1 97 22 GLU B CA 1
ATOM 1144 C C . GLU B 1 22 ? 14.945 -5.398 3.23 1 97 22 GLU B C 1
ATOM 1146 O O . GLU B 1 22 ? 14.961 -6.18 4.184 1 97 22 GLU B O 1
ATOM 1151 N N . SER B 1 23 ? 15.961 -5.25 2.438 1 97.06 23 SER B N 1
ATOM 1152 C CA . SER B 1 23 ? 17.172 -6.066 2.557 1 97.06 23 SER B CA 1
ATOM 1153 C C . SER B 1 23 ? 18.234 -5.352 3.369 1 97.06 23 SER B C 1
ATOM 1155 O O . SER B 1 23 ? 19.203 -5.977 3.811 1 97.06 23 SER B O 1
ATOM 1157 N N . GLY B 1 24 ? 18.109 -4.062 3.516 1 95.94 24 GLY B N 1
ATOM 1158 C CA . GLY B 1 24 ? 19.094 -3.268 4.223 1 95.94 24 GLY B CA 1
ATOM 1159 C C . GLY B 1 24 ? 19.984 -2.457 3.299 1 95.94 24 GLY B C 1
ATOM 1160 O O . GLY B 1 24 ? 20.734 -1.592 3.75 1 95.94 24 GLY B O 1
ATOM 1161 N N . VAL B 1 25 ? 19.938 -2.674 2.023 1 97.88 25 VAL B N 1
ATOM 1162 C CA . VAL B 1 25 ? 20.703 -1.912 1.049 1 97.88 25 VAL B CA 1
ATOM 1163 C C . VAL B 1 25 ? 19.969 -0.617 0.706 1 97.88 25 VAL B C 1
ATOM 1165 O O . VAL B 1 25 ? 18.75 -0.62 0.504 1 97.88 25 VAL B O 1
ATOM 1168 N N . LYS B 1 26 ? 20.719 0.412 0.583 1 98.12 26 LYS B N 1
ATOM 1169 C CA . LYS B 1 26 ? 20.125 1.71 0.28 1 98.12 26 LYS B CA 1
ATOM 1170 C C . LYS B 1 26 ? 19.859 1.855 -1.215 1 98.12 26 LYS B C 1
ATOM 1172 O O . LYS B 1 26 ? 20.734 1.578 -2.039 1 98.12 26 LYS B O 1
ATOM 1177 N N . MET B 1 27 ? 18.656 2.271 -1.528 1 98.69 27 MET B N 1
ATOM 1178 C CA . MET B 1 27 ? 18.312 2.533 -2.922 1 98.69 27 MET B CA 1
ATOM 1179 C C . MET B 1 27 ? 18.828 3.906 -3.355 1 98.69 27 MET B C 1
ATOM 1181 O O . MET B 1 27 ? 18.891 4.832 -2.543 1 98.69 27 MET B O 1
ATOM 1185 N N . ILE B 1 28 ? 19.188 4.039 -4.613 1 98.81 28 ILE B N 1
ATOM 1186 C CA . ILE B 1 28 ? 19.703 5.277 -5.191 1 98.81 28 ILE B CA 1
ATOM 1187 C C . ILE B 1 28 ? 18.734 5.781 -6.262 1 98.81 28 ILE B C 1
ATOM 1189 O O . ILE B 1 28 ? 18.219 5 -7.059 1 98.81 28 ILE B O 1
ATOM 1193 N N . CYS B 1 29 ? 18.453 7.035 -6.309 1 98.69 29 CYS B N 1
ATOM 1194 C CA . CYS B 1 29 ? 17.703 7.75 -7.336 1 98.69 29 CYS B CA 1
ATOM 1195 C C . CYS B 1 29 ? 18.328 9.102 -7.629 1 98.69 29 CYS B C 1
ATOM 1197 O O . CYS B 1 29 ? 18.656 9.852 -6.707 1 98.69 29 CYS B O 1
ATOM 1199 N N . CYS B 1 30 ? 18.5 9.406 -8.891 1 98.38 30 CYS B N 1
ATOM 1200 C CA . CYS B 1 30 ? 19.078 10.664 -9.359 1 98.38 30 CYS B CA 1
ATOM 1201 C C . CYS B 1 30 ? 20.484 10.852 -8.789 1 98.38 30 CYS B C 1
ATOM 1203 O O . CYS B 1 30 ? 20.875 11.969 -8.453 1 98.38 30 CYS B O 1
ATOM 1205 N N . GLY B 1 31 ? 21.141 9.758 -8.516 1 97.75 31 GLY B N 1
ATOM 1206 C CA . GLY B 1 31 ? 22.547 9.82 -8.141 1 97.75 31 GLY B CA 1
ATOM 1207 C C . GLY B 1 31 ? 22.766 9.875 -6.641 1 97.75 31 GLY B C 1
ATOM 1208 O O . GLY B 1 31 ? 23.891 9.805 -6.164 1 97.75 31 GLY B O 1
ATOM 1209 N N . ASP B 1 32 ? 21.719 9.953 -5.898 1 98.5 32 ASP B N 1
ATOM 1210 C CA . ASP B 1 32 ? 21.828 10.023 -4.445 1 98.5 32 ASP B CA 1
ATOM 1211 C C . ASP B 1 32 ? 21 8.938 -3.773 1 98.5 32 ASP B C 1
ATOM 1213 O O . ASP B 1 32 ? 20.078 8.391 -4.387 1 98.5 32 ASP B O 1
ATOM 1217 N N . GLU B 1 33 ? 21.312 8.633 -2.527 1 98.56 33 GLU B N 1
ATOM 1218 C CA . GLU B 1 33 ? 20.469 7.73 -1.737 1 98.56 33 GLU B CA 1
ATOM 1219 C C . GLU B 1 33 ? 19.078 8.312 -1.535 1 98.56 33 GLU B C 1
ATOM 1221 O O . GLU B 1 33 ? 18.938 9.5 -1.234 1 98.56 33 GLU B O 1
ATOM 1226 N N . MET B 1 34 ? 18.109 7.48 -1.732 1 98.75 34 MET B N 1
ATOM 1227 C CA . MET B 1 34 ? 16.766 7.93 -1.382 1 98.75 34 MET B CA 1
ATOM 1228 C C . MET B 1 34 ? 16.641 8.164 0.12 1 98.75 34 MET B C 1
ATOM 1230 O O . MET B 1 34 ? 17.312 7.496 0.912 1 98.75 34 MET B O 1
ATOM 1234 N N . THR B 1 35 ? 15.797 9.102 0.485 1 98.56 35 THR B N 1
ATOM 1235 C CA . THR B 1 35 ? 15.648 9.484 1.883 1 98.56 35 THR B CA 1
ATOM 1236 C C . THR B 1 35 ? 14.445 8.781 2.512 1 98.56 35 THR B C 1
ATOM 1238 O O . THR B 1 35 ? 13.336 8.844 1.979 1 98.56 35 THR B O 1
ATOM 1241 N N . GLU B 1 36 ? 14.695 8.047 3.609 1 98.5 36 GLU B N 1
ATOM 1242 C CA . GLU B 1 36 ? 13.547 7.559 4.375 1 98.5 36 GLU B CA 1
ATOM 1243 C C . GLU B 1 36 ? 12.688 8.719 4.879 1 98.5 36 GLU B C 1
ATOM 1245 O O . GLU B 1 36 ? 13.211 9.68 5.449 1 98.5 36 GLU B O 1
ATOM 1250 N N . VAL B 1 37 ? 11.438 8.664 4.621 1 98.5 37 VAL B N 1
ATOM 1251 C CA . VAL B 1 37 ? 10.523 9.68 5.125 1 98.5 37 VAL B CA 1
ATOM 1252 C C . VAL B 1 37 ? 10.016 9.281 6.508 1 98.5 37 VAL B C 1
ATOM 1254 O O . VAL B 1 37 ? 9.078 8.492 6.629 1 98.5 37 VAL B O 1
ATOM 1257 N N . VAL B 1 38 ? 10.594 9.828 7.551 1 98.06 38 VAL B N 1
ATOM 1258 C CA . VAL B 1 38 ? 10.234 9.516 8.93 1 98.06 38 VAL B CA 1
ATOM 1259 C C . VAL B 1 38 ? 9.039 10.359 9.359 1 98.06 38 VAL B C 1
ATOM 1261 O O . VAL B 1 38 ? 9.062 11.586 9.234 1 98.06 38 VAL B O 1
ATOM 1264 N N . PRO B 1 39 ? 8 9.711 9.859 1 98.06 39 PRO B N 1
ATOM 1265 C CA . PRO B 1 39 ? 6.805 10.484 10.195 1 98.06 39 PRO B CA 1
ATOM 1266 C C . PRO B 1 39 ? 7 11.383 11.414 1 98.06 39 PRO B C 1
ATOM 1268 O O . PRO B 1 39 ? 7.676 10.992 12.367 1 98.06 39 PRO B O 1
ATOM 1271 N N . ASN B 1 40 ? 6.426 12.547 11.352 1 96.44 40 ASN B N 1
ATOM 1272 C CA . ASN B 1 40 ? 6.262 13.398 12.523 1 96.44 40 ASN B CA 1
ATOM 1273 C C . ASN B 1 40 ? 5.074 12.953 13.375 1 96.44 40 ASN B C 1
ATOM 1275 O O . ASN B 1 40 ? 4.09 12.43 12.852 1 96.44 40 ASN B O 1
ATOM 1279 N N . THR B 1 41 ? 5.137 13.211 14.719 1 94 41 THR B N 1
ATOM 1280 C CA . THR B 1 41 ? 4.055 12.727 15.57 1 94 41 THR B CA 1
ATOM 1281 C C . THR B 1 41 ? 3.494 13.867 16.422 1 94 41 THR B C 1
ATOM 1283 O O . THR B 1 41 ? 2.498 13.688 17.125 1 94 41 THR B O 1
ATOM 1286 N N . THR B 1 42 ? 4.113 15.023 16.391 1 89.5 42 THR B N 1
ATOM 1287 C CA . THR B 1 42 ? 3.658 16.172 17.156 1 89.5 42 THR B CA 1
ATOM 1288 C C . THR B 1 42 ? 3.613 17.438 16.297 1 89.5 42 THR B C 1
ATOM 1290 O O . THR B 1 42 ? 4.516 17.656 15.484 1 89.5 42 THR B O 1
ATOM 1293 N N . ASP B 1 43 ? 2.449 18.047 16.453 1 85 43 ASP B N 1
ATOM 1294 C CA . ASP B 1 43 ? 2.283 19.266 15.672 1 85 43 ASP B CA 1
ATOM 1295 C C . ASP B 1 43 ? 2.611 20.5 16.516 1 85 43 ASP B C 1
ATOM 1297 O O . ASP B 1 43 ? 1.971 20.75 17.531 1 85 43 ASP B O 1
ATOM 1301 N N . ALA B 1 44 ? 3.643 21.281 16.188 1 72.25 44 ALA B N 1
ATOM 1302 C CA . ALA B 1 44 ? 3.924 22.547 16.844 1 72.25 44 ALA B CA 1
ATOM 1303 C C . ALA B 1 44 ? 3.342 23.719 16.047 1 72.25 44 ALA B C 1
ATOM 1305 O O . ALA B 1 44 ? 3.246 24.844 16.562 1 72.25 44 ALA B O 1
ATOM 1306 N N . ALA B 1 45 ? 2.896 23.391 14.977 1 67.69 45 ALA B N 1
ATOM 1307 C CA . ALA B 1 45 ? 2.441 24.453 14.094 1 67.69 45 ALA B CA 1
ATOM 1308 C C . ALA B 1 45 ? 0.965 24.766 14.32 1 67.69 45 ALA B C 1
ATOM 1310 O O . ALA B 1 45 ? 0.284 24.062 15.07 1 67.69 45 ALA B O 1
ATOM 1311 N N . GLN B 1 46 ? 0.63 25.844 13.852 1 71 46 GLN B N 1
ATOM 1312 C CA . GLN B 1 46 ? -0.777 26.234 13.844 1 71 46 GLN B CA 1
ATOM 1313 C C . GLN B 1 46 ? -1.628 25.203 13.102 1 71 46 GLN B C 1
ATOM 1315 O O . GLN B 1 46 ? -2.709 24.828 13.562 1 71 46 GLN B O 1
ATOM 1320 N N . GLU B 1 47 ? -1.104 24.828 11.984 1 73.38 47 GLU B N 1
ATOM 1321 C CA . GLU B 1 47 ? -1.792 23.766 11.266 1 73.38 47 GLU B CA 1
ATOM 1322 C C . GLU B 1 47 ? -1.514 22.406 11.898 1 73.38 47 GLU B C 1
ATOM 1324 O O . GLU B 1 47 ? -0.393 22.125 12.336 1 73.38 47 GLU B O 1
ATOM 1329 N N . LYS B 1 48 ? -2.68 21.656 11.898 1 87.69 48 LYS B N 1
ATOM 1330 C CA . LYS B 1 48 ? -2.564 20.344 12.531 1 87.69 48 LYS B CA 1
ATOM 1331 C C . LYS B 1 48 ? -2.447 19.234 11.484 1 87.69 48 LYS B C 1
ATOM 1333 O O . LYS B 1 48 ? -3.229 19.188 10.539 1 87.69 48 LYS B O 1
ATOM 1338 N N . HIS B 1 49 ? -1.516 18.375 11.602 1 96.12 49 HIS B N 1
ATOM 1339 C CA . HIS B 1 49 ? -1.22 17.328 10.617 1 96.12 49 HIS B CA 1
ATOM 1340 C C . HIS B 1 49 ? -1.433 15.945 11.211 1 96.12 49 HIS B C 1
ATOM 1342 O O . HIS B 1 49 ? -1.603 14.969 10.477 1 96.12 49 HIS B O 1
ATOM 1348 N N . VAL B 1 50 ? -1.342 15.844 12.508 1 97.19 50 VAL B N 1
ATOM 1349 C CA . VAL B 1 50 ? -1.37 14.523 13.133 1 97.19 50 VAL B CA 1
ATOM 1350 C C . VAL B 1 50 ? -2.744 13.891 12.93 1 97.19 50 VAL B C 1
ATOM 1352 O O . VAL B 1 50 ? -3.77 14.508 13.234 1 97.19 50 VAL B O 1
ATOM 1355 N N . PRO B 1 51 ? -2.787 12.75 12.383 1 98.06 51 PRO B N 1
ATOM 1356 C CA . PRO B 1 51 ? -4.078 12.086 12.18 1 98.06 51 PRO B CA 1
ATOM 1357 C C . PRO B 1 51 ? -4.852 11.891 13.477 1 98.06 51 PRO B C 1
ATOM 1359 O O . PRO B 1 51 ? -4.25 11.617 14.523 1 98.06 51 PRO B O 1
ATOM 1362 N N . VAL B 1 52 ? -6.117 12.023 13.469 1 97.56 52 VAL B N 1
ATOM 1363 C CA . VAL B 1 52 ? -7.035 11.648 14.539 1 97.56 52 VAL B CA 1
ATOM 1364 C C . VAL B 1 52 ? -7.82 10.398 14.141 1 97.56 52 VAL B C 1
ATOM 1366 O O . VAL B 1 52 ? -8.617 10.438 13.195 1 97.56 52 VAL B O 1
ATOM 1369 N N . ILE B 1 53 ? -7.668 9.352 14.898 1 98.38 53 ILE B N 1
ATOM 1370 C CA . ILE B 1 53 ? -8.227 8.055 14.523 1 98.38 53 ILE B CA 1
ATOM 1371 C C . ILE B 1 53 ? -9.43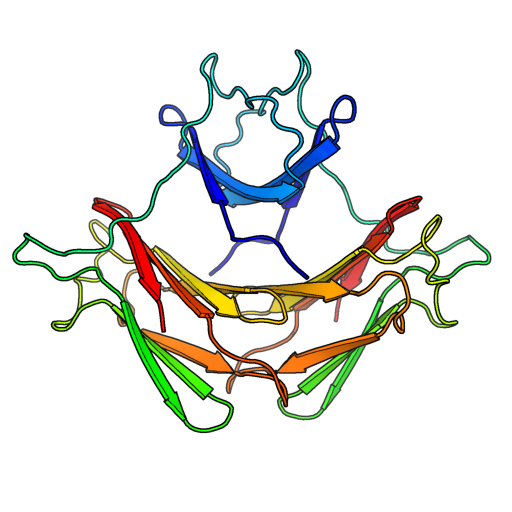 7.742 15.406 1 98.38 53 ILE B C 1
ATOM 1373 O O . ILE B 1 53 ? -9.359 7.871 16.641 1 98.38 53 ILE B O 1
ATOM 1377 N N . ALA B 1 54 ? -10.484 7.379 14.812 1 98.44 54 ALA B N 1
ATOM 1378 C CA . ALA B 1 54 ? -11.648 6.832 15.516 1 98.44 54 ALA B CA 1
ATOM 1379 C C . ALA B 1 54 ? -12.062 5.492 14.922 1 98.44 54 ALA B C 1
ATOM 1381 O O . ALA B 1 54 ? -12.203 5.363 13.703 1 98.44 54 ALA B O 1
ATOM 1382 N N . VAL B 1 55 ? -12.273 4.48 15.781 1 98.5 55 VAL B N 1
ATOM 1383 C CA . VAL B 1 55 ? -12.703 3.162 15.32 1 98.5 55 VAL B CA 1
ATOM 1384 C C . VAL B 1 55 ? -14.094 2.852 15.867 1 98.5 55 VAL B C 1
ATOM 1386 O O . VAL B 1 55 ? -14.32 2.92 17.078 1 98.5 55 VAL B O 1
ATOM 1389 N N . ASN B 1 56 ? -14.93 2.57 15.031 1 97.75 56 ASN B N 1
ATOM 1390 C CA . ASN B 1 56 ? -16.297 2.162 15.359 1 97.75 56 ASN B CA 1
ATOM 1391 C C . ASN B 1 56 ? -16.672 0.869 14.648 1 97.75 56 ASN B C 1
ATOM 1393 O O . ASN B 1 56 ? -17.016 0.887 13.461 1 97.75 56 ASN B O 1
ATOM 1397 N N . GLY B 1 57 ? -16.641 -0.268 15.414 1 96.19 57 GLY B N 1
ATOM 1398 C CA . GLY B 1 57 ? -16.875 -1.556 14.781 1 96.19 57 GLY B CA 1
ATOM 1399 C C . GLY B 1 57 ? -15.875 -1.883 13.688 1 96.19 57 GLY B C 1
ATOM 1400 O O . GLY B 1 57 ? -14.672 -1.933 13.945 1 96.19 57 GLY B O 1
ATOM 1401 N N . ASN B 1 58 ? -16.422 -1.915 12.43 1 97.5 58 ASN B N 1
ATOM 1402 C CA . ASN B 1 58 ? -15.562 -2.309 11.32 1 97.5 58 ASN B CA 1
ATOM 1403 C C . ASN B 1 58 ? -15.117 -1.102 10.5 1 97.5 58 ASN B C 1
ATOM 1405 O O . ASN B 1 58 ? -14.656 -1.252 9.367 1 97.5 58 ASN B O 1
ATOM 1409 N N . THR B 1 59 ? -15.312 0.051 11.078 1 98.44 59 THR B N 1
ATOM 1410 C CA . THR B 1 59 ? -14.969 1.268 10.352 1 98.44 59 THR B CA 1
ATOM 1411 C C . THR B 1 59 ? -13.938 2.082 11.117 1 98.44 59 THR B C 1
ATOM 1413 O O . THR B 1 59 ? -14.062 2.275 12.328 1 98.44 59 THR B O 1
ATOM 1416 N N . ALA B 1 60 ? -12.93 2.461 10.469 1 98.81 60 ALA B N 1
ATOM 1417 C CA . ALA B 1 60 ? -11.961 3.418 11 1 98.81 60 ALA B CA 1
ATOM 1418 C C . ALA B 1 60 ? -12.031 4.742 10.242 1 98.81 60 ALA B C 1
ATOM 1420 O O . ALA B 1 60 ? -11.906 4.77 9.016 1 98.81 60 ALA B O 1
ATOM 1421 N N . THR B 1 61 ? -12.266 5.766 10.938 1 98.56 61 THR B N 1
ATOM 1422 C CA . THR B 1 61 ? -12.234 7.105 10.352 1 98.56 61 THR B CA 1
ATOM 1423 C C . THR B 1 61 ? -10.953 7.836 10.75 1 98.56 61 THR B C 1
ATOM 1425 O O . THR B 1 61 ? -10.508 7.738 11.898 1 98.56 61 THR B O 1
ATOM 1428 N N . VAL B 1 62 ? -10.367 8.5 9.789 1 98.75 62 VAL B N 1
ATOM 1429 C CA . VAL B 1 62 ? -9.156 9.281 10.031 1 98.75 62 VAL B CA 1
ATOM 1430 C C . VAL B 1 62 ? -9.375 10.727 9.586 1 98.75 62 VAL B C 1
ATOM 1432 O O . VAL B 1 62 ? -9.594 10.992 8.406 1 98.75 62 VAL B O 1
ATOM 1435 N N . ASP B 1 63 ? -9.352 11.625 10.531 1 98.19 63 ASP B N 1
ATOM 1436 C CA . ASP B 1 63 ? -9.344 13.055 10.266 1 98.19 63 ASP B CA 1
ATOM 1437 C C . ASP B 1 63 ? -7.93 13.625 10.391 1 98.19 63 ASP B C 1
ATOM 1439 O O . ASP B 1 63 ? -7.184 13.258 11.305 1 98.19 63 ASP B O 1
ATOM 1443 N N . ILE B 1 64 ? -7.598 14.484 9.461 1 97.69 64 ILE B N 1
ATOM 1444 C CA . ILE B 1 64 ? -6.25 15.031 9.539 1 97.69 64 ILE B CA 1
ATOM 1445 C C . ILE B 1 64 ? -6.285 16.391 10.242 1 97.69 64 ILE B C 1
ATOM 1447 O O . ILE B 1 64 ? -6.715 17.391 9.648 1 97.69 64 ILE B O 1
ATOM 1451 N N . GLY B 1 65 ? -5.766 16.281 11.469 1 91.56 65 GLY B N 1
ATOM 1452 C CA . GLY B 1 65 ? -5.699 17.453 12.328 1 91.56 65 GLY B CA 1
ATOM 1453 C C . GLY B 1 65 ? -6.867 17.562 13.289 1 91.56 65 GLY B C 1
ATOM 1454 O O . GLY B 1 65 ? -8 17.25 12.93 1 91.56 65 GLY B O 1
ATOM 1455 N N . SER B 1 66 ? -6.574 18.031 14.531 1 86.44 66 SER B N 1
ATOM 1456 C CA . SER B 1 66 ? -7.656 18.391 15.445 1 86.44 66 SER B CA 1
ATOM 1457 C C . SER B 1 66 ? -8.508 19.516 14.875 1 86.44 66 SER B C 1
ATOM 1459 O O . SER B 1 66 ? -9.695 19.625 15.195 1 86.44 66 SER B O 1
ATOM 1461 N N . VAL B 1 67 ? -7.809 20.375 14.164 1 89.06 67 VAL B N 1
ATOM 1462 C CA . VAL B 1 67 ? -8.453 21.297 13.242 1 89.06 67 VAL B CA 1
ATOM 1463 C C . VAL B 1 67 ? -8.195 20.859 11.805 1 89.06 67 VAL B C 1
ATOM 1465 O O . VAL B 1 67 ? -7.066 20.5 11.453 1 89.06 67 VAL B O 1
ATOM 1468 N N . PRO B 1 68 ? -9.219 20.891 10.984 1 94 68 PRO B N 1
ATOM 1469 C CA . PRO B 1 68 ? -9.047 20.328 9.633 1 94 68 PRO B CA 1
ATOM 1470 C C . PRO B 1 68 ? -7.887 20.969 8.883 1 94 68 PRO B C 1
ATOM 1472 O O . PRO B 1 68 ? -7.828 22.203 8.758 1 94 68 PRO B O 1
ATOM 1475 N N . HIS B 1 69 ? -7.027 20.156 8.453 1 96.06 69 HIS B N 1
ATOM 1476 C CA . HIS B 1 69 ? -5.922 20.594 7.605 1 96.06 69 HIS B CA 1
ATOM 1477 C C . HIS B 1 69 ? -6.434 21.219 6.312 1 96.06 69 HIS B C 1
ATOM 1479 O O . HIS B 1 69 ? -7.426 20.766 5.746 1 96.06 69 HIS B O 1
ATOM 1485 N N . PRO B 1 70 ? -5.711 22.234 5.781 1 94.62 70 PRO B N 1
ATOM 1486 C CA . PRO B 1 70 ? -6.113 22.812 4.5 1 94.62 70 PRO B CA 1
ATOM 1487 C C . PRO B 1 70 ? -6.078 21.797 3.355 1 94.62 70 PRO B C 1
ATOM 1489 O O . PRO B 1 70 ? -5.234 20.906 3.346 1 94.62 70 PRO B O 1
ATOM 1492 N N . MET B 1 71 ? -6.949 21.969 2.367 1 97.12 71 MET B N 1
ATOM 1493 C CA . MET B 1 71 ? -7.027 21.188 1.134 1 97.12 71 MET B CA 1
ATOM 1494 C C . MET B 1 71 ? -7.156 22.109 -0.08 1 97.12 71 MET B C 1
ATOM 1496 O O . MET B 1 71 ? -8.266 22.438 -0.497 1 97.12 71 MET B O 1
ATOM 1500 N N . THR B 1 72 ? -6.035 22.453 -0.53 1 96.38 72 THR B N 1
ATOM 1501 C CA . THR B 1 72 ? -5.926 23.297 -1.711 1 96.38 72 THR B CA 1
ATOM 1502 C C . THR B 1 72 ? -4.945 22.703 -2.717 1 96.38 72 THR B C 1
ATOM 1504 O O . THR B 1 72 ? -4.168 21.812 -2.379 1 96.38 72 THR B O 1
ATOM 1507 N N . PRO B 1 73 ? -5 23.125 -3.93 1 96.5 73 PRO B N 1
ATOM 1508 C CA . PRO B 1 73 ? -4.02 22.625 -4.895 1 96.5 73 PRO B CA 1
ATOM 1509 C C . PRO B 1 73 ? -2.58 22.828 -4.426 1 96.5 73 PRO B C 1
ATOM 1511 O O . PRO B 1 73 ? -1.722 21.969 -4.695 1 96.5 73 PRO B O 1
ATOM 1514 N N . GLU B 1 74 ? -2.293 23.891 -3.68 1 96.31 74 GLU B N 1
ATOM 1515 C CA . GLU B 1 74 ? -0.939 24.219 -3.246 1 96.31 74 GLU B CA 1
ATOM 1516 C C . GLU B 1 74 ? -0.578 23.5 -1.956 1 96.31 74 GLU B C 1
ATOM 1518 O O . GLU B 1 74 ? 0.6 23.25 -1.68 1 96.31 74 GLU B O 1
ATOM 1523 N N . HIS B 1 75 ? -1.54 23.188 -1.135 1 96 75 HIS B N 1
ATOM 1524 C CA . HIS B 1 75 ? -1.344 22.609 0.189 1 96 75 HIS B CA 1
ATOM 1525 C C . HIS B 1 75 ? -2.467 21.625 0.535 1 96 75 HIS B C 1
ATOM 1527 O O . HIS B 1 75 ? -3.582 22.047 0.848 1 96 75 HIS B O 1
ATOM 1533 N N . HIS B 1 76 ? -2.178 20.281 0.508 1 97.25 76 HIS B N 1
ATOM 1534 C CA . HIS B 1 76 ? -3.213 19.281 0.74 1 97.25 76 HIS B CA 1
ATOM 1535 C C . HIS B 1 76 ? -2.617 17.969 1.271 1 97.25 76 HIS B C 1
ATOM 1537 O O . HIS B 1 76 ? -1.408 17.75 1.168 1 97.25 76 HIS B O 1
ATOM 1543 N N . ILE B 1 77 ? -3.443 17.203 1.865 1 97.94 77 ILE B N 1
ATOM 1544 C CA . ILE B 1 77 ? -3.111 15.82 2.191 1 97.94 77 ILE B CA 1
ATOM 1545 C C . ILE B 1 77 ? -3.26 14.953 0.948 1 97.94 77 ILE B C 1
ATOM 1547 O O . ILE B 1 77 ? -4.363 14.805 0.412 1 97.94 77 ILE B O 1
ATOM 1551 N N . ALA B 1 78 ? -2.197 14.375 0.532 1 97.56 78 ALA B N 1
ATOM 1552 C CA . ALA B 1 78 ? -2.201 13.602 -0.705 1 97.56 78 ALA B CA 1
ATOM 1553 C C . ALA B 1 78 ? -2.828 12.227 -0.487 1 97.56 78 ALA B C 1
ATOM 1555 O O . ALA B 1 78 ? -3.631 11.766 -1.303 1 97.56 78 ALA B O 1
ATOM 1556 N N . TRP B 1 79 ? -2.465 11.547 0.537 1 98.5 79 TRP B N 1
ATOM 1557 C CA . TRP B 1 79 ? -2.98 10.219 0.835 1 98.5 79 TRP B CA 1
ATOM 1558 C C . TRP B 1 79 ? -2.896 9.922 2.328 1 98.5 79 TRP B C 1
ATOM 1560 O O . TRP B 1 79 ? -2.203 10.625 3.068 1 98.5 79 TRP B O 1
ATOM 1570 N N . VAL B 1 80 ? -3.684 9.016 2.791 1 98.81 80 VAL B N 1
ATOM 1571 C CA . VAL B 1 80 ? -3.666 8.461 4.141 1 98.81 80 VAL B CA 1
ATOM 1572 C C . VAL B 1 80 ? -3.416 6.961 4.086 1 98.81 80 VAL B C 1
ATOM 1574 O O . VAL B 1 80 ? -3.979 6.262 3.238 1 98.81 80 VAL B O 1
ATOM 1577 N N . TYR B 1 81 ? -2.506 6.496 4.867 1 98.88 81 TYR B N 1
ATOM 1578 C CA . TYR B 1 81 ? -2.197 5.078 5.012 1 98.88 81 TYR B CA 1
ATOM 1579 C C . TYR B 1 81 ? -2.625 4.562 6.383 1 98.88 81 TYR B C 1
ATOM 1581 O O . TYR B 1 81 ? -2.258 5.141 7.41 1 98.88 81 TYR B O 1
ATOM 1589 N N . LEU B 1 82 ? -3.447 3.545 6.438 1 98.94 82 LEU B N 1
ATOM 1590 C CA . LEU B 1 82 ? -3.852 2.891 7.676 1 98.94 82 LEU B CA 1
ATOM 1591 C C . LEU B 1 82 ? -3.088 1.587 7.875 1 98.94 82 LEU B C 1
ATOM 1593 O O . LEU B 1 82 ? -3.211 0.661 7.07 1 98.94 82 LEU B O 1
ATOM 1597 N N . GLU B 1 83 ? -2.328 1.519 8.859 1 98.81 83 GLU B N 1
ATOM 1598 C CA . GLU B 1 83 ? -1.64 0.298 9.266 1 98.81 83 GLU B CA 1
ATOM 1599 C C . GLU B 1 83 ? -2.514 -0.546 10.195 1 98.81 83 GLU B C 1
ATOM 1601 O O . GLU B 1 83 ? -3.023 -0.05 11.195 1 98.81 83 GLU B O 1
ATOM 1606 N N . THR B 1 84 ? -2.699 -1.791 9.883 1 98.56 84 THR B N 1
ATOM 1607 C CA . THR B 1 84 ? -3.473 -2.707 10.719 1 98.56 84 THR B CA 1
ATOM 1608 C C . THR B 1 84 ? -2.68 -3.977 11.008 1 98.56 84 THR B C 1
ATOM 1610 O O . THR B 1 84 ? -1.585 -4.168 10.469 1 98.56 84 THR B O 1
ATOM 1613 N N . THR B 1 85 ? -3.205 -4.871 11.82 1 97.56 85 THR B N 1
ATOM 1614 C CA . THR B 1 85 ? -2.549 -6.125 12.18 1 97.56 85 THR B CA 1
ATOM 1615 C C . THR B 1 85 ? -2.512 -7.07 10.984 1 97.56 85 THR B C 1
ATOM 1617 O O . THR B 1 85 ? -1.771 -8.055 10.984 1 97.56 85 THR B O 1
ATOM 1620 N N . GLN B 1 86 ? -3.311 -6.816 9.945 1 97.06 86 GLN B N 1
ATOM 1621 C CA . GLN B 1 86 ? -3.35 -7.719 8.797 1 97.06 86 GLN B CA 1
ATOM 1622 C C . GLN B 1 86 ? -2.641 -7.109 7.594 1 97.06 86 GLN B C 1
ATOM 1624 O O . GLN B 1 86 ? -2.523 -7.754 6.547 1 97.06 86 GLN B O 1
ATOM 1629 N N . GLY B 1 87 ? -2.184 -5.859 7.68 1 97.69 87 GLY B N 1
ATOM 1630 C CA . GLY B 1 87 ? -1.507 -5.199 6.574 1 97.69 87 GLY B CA 1
ATOM 1631 C C . GLY B 1 87 ? -1.698 -3.693 6.57 1 97.69 87 GLY B C 1
ATOM 1632 O O . GLY B 1 87 ? -1.469 -3.029 7.582 1 97.69 87 GLY B O 1
ATOM 1633 N N . GLY B 1 88 ? -2.107 -3.186 5.379 1 98.31 88 GLY B N 1
ATOM 1634 C CA . GLY B 1 88 ? -2.277 -1.746 5.262 1 98.31 88 GLY B CA 1
ATOM 1635 C C . GLY B 1 88 ? -3.193 -1.346 4.121 1 98.31 88 GLY B C 1
ATOM 1636 O O . GLY B 1 88 ? -3.443 -2.139 3.211 1 98.31 88 GLY B O 1
ATOM 1637 N N . GLN B 1 89 ? -3.756 -0.224 4.27 1 98.81 89 GLN B N 1
ATOM 1638 C CA . GLN B 1 89 ? -4.609 0.401 3.266 1 98.81 89 GLN B CA 1
ATOM 1639 C C . GLN B 1 89 ? -4.156 1.826 2.967 1 98.81 89 GLN B C 1
ATOM 1641 O O . GLN B 1 89 ? -3.904 2.609 3.887 1 98.81 89 GLN B O 1
ATOM 1646 N N . ARG B 1 90 ? -4.02 2.125 1.733 1 98.81 90 ARG B N 1
ATOM 1647 C CA . ARG B 1 90 ? -3.73 3.504 1.354 1 98.81 90 ARG B CA 1
ATOM 1648 C C . ARG B 1 90 ? -4.828 4.062 0.455 1 98.81 90 ARG B C 1
ATOM 1650 O O . ARG B 1 90 ? -5.242 3.414 -0.508 1 98.81 90 ARG B O 1
ATOM 1657 N N . LYS B 1 91 ? -5.316 5.227 0.791 1 98.56 91 LYS B N 1
ATOM 1658 C CA . LYS B 1 91 ? -6.293 5.945 -0.024 1 98.56 91 LYS B CA 1
ATOM 1659 C C . LYS B 1 91 ? -5.793 7.34 -0.384 1 98.56 91 LYS B C 1
ATOM 1661 O O . LYS B 1 91 ? -5.16 8.008 0.436 1 98.56 91 LYS B O 1
ATOM 1666 N N . CYS B 1 92 ? -6.066 7.695 -1.577 1 97.62 92 CYS B N 1
ATOM 1667 C CA . CYS B 1 92 ? -5.738 9.039 -2.037 1 97.62 92 CYS B CA 1
ATOM 1668 C C . CYS B 1 92 ? -6.891 10 -1.78 1 97.62 92 CYS B C 1
ATOM 1670 O O . CYS B 1 92 ? -8.055 9.617 -1.851 1 97.62 92 CYS B O 1
ATOM 1672 N N . LEU B 1 93 ? -6.539 11.234 -1.486 1 97.56 93 LEU B N 1
ATOM 1673 C CA . LEU B 1 93 ? -7.562 12.25 -1.28 1 97.56 93 LEU B CA 1
ATOM 1674 C C . LEU B 1 93 ? -7.57 13.25 -2.432 1 97.56 93 LEU B C 1
ATOM 1676 O O . LEU B 1 93 ? -6.512 13.656 -2.92 1 97.56 93 LEU B O 1
ATOM 1680 N N . PRO B 1 94 ? -8.758 13.617 -2.846 1 95.44 94 PRO B N 1
ATOM 1681 C CA . PRO B 1 94 ? -8.797 14.703 -3.83 1 95.44 94 PRO B CA 1
ATOM 1682 C C . PRO B 1 94 ? -8.297 16.031 -3.264 1 95.44 94 PRO B C 1
ATOM 1684 O O . PRO B 1 94 ? -8.531 16.328 -2.09 1 95.44 94 PRO B O 1
ATOM 1687 N N . VAL B 1 95 ? -7.648 16.766 -4.086 1 94.12 95 VAL B N 1
ATOM 1688 C CA . VAL B 1 95 ? -7.027 18.031 -3.693 1 94.12 95 VAL B CA 1
ATOM 1689 C C . VAL B 1 95 ? -8.086 18.969 -3.117 1 94.12 95 VAL B C 1
ATOM 1691 O O . VAL B 1 95 ? -7.801 19.75 -2.219 1 94.12 95 VAL B O 1
ATOM 1694 N N . ASP B 1 96 ? -9.242 18.875 -3.619 1 89.75 96 ASP B N 1
ATOM 1695 C CA . ASP B 1 96 ? -10.297 19.797 -3.207 1 89.75 96 ASP B CA 1
ATOM 1696 C C . ASP B 1 96 ? -11.297 19.125 -2.275 1 89.75 96 ASP B C 1
ATOM 1698 O O . ASP B 1 96 ? -12.391 19.641 -2.043 1 89.75 96 ASP B O 1
ATOM 1702 N N . GLY B 1 97 ? -11.031 18.047 -1.808 1 93.94 97 GLY B N 1
ATOM 1703 C CA . GLY B 1 97 ? -11.906 17.328 -0.895 1 93.94 97 GLY B CA 1
ATOM 1704 C C . GLY B 1 97 ? -11.633 17.641 0.564 1 93.94 97 GLY B C 1
ATOM 1705 O O . GLY B 1 97 ? -10.906 18.594 0.875 1 93.94 97 GLY B O 1
ATOM 1706 N N . ALA B 1 98 ? -12.297 16.953 1.48 1 96.38 98 ALA B N 1
ATOM 1707 C CA . ALA B 1 98 ? -12.062 17.078 2.916 1 96.38 98 ALA B CA 1
ATOM 1708 C C . ALA B 1 98 ? -10.844 16.281 3.354 1 96.38 98 ALA B C 1
ATOM 1710 O O . ALA B 1 98 ? -10.539 15.234 2.779 1 96.38 98 ALA B O 1
ATOM 1711 N N . PRO B 1 99 ? -10.141 16.812 4.309 1 97.81 99 PRO B N 1
ATOM 1712 C CA . PRO B 1 99 ? -9.047 16.016 4.883 1 97.81 99 PRO B CA 1
ATOM 1713 C C . PRO B 1 99 ? -9.539 14.93 5.828 1 97.81 99 PRO B C 1
ATOM 1715 O O . PRO B 1 99 ? -9.203 14.93 7.016 1 97.81 99 PRO B O 1
ATOM 1718 N N . HIS B 1 100 ? -10.297 14.039 5.316 1 97.94 100 HIS B N 1
ATOM 1719 C CA . HIS B 1 100 ? -11.023 12.961 5.988 1 97.94 100 HIS B CA 1
ATOM 1720 C C . HIS B 1 100 ? -11.094 11.719 5.113 1 97.94 100 HIS B C 1
ATOM 1722 O O . HIS B 1 100 ? -11.258 11.812 3.895 1 97.94 100 HIS B O 1
ATOM 1728 N N . VAL B 1 101 ? -10.961 10.594 5.762 1 98.25 101 VAL B N 1
ATOM 1729 C CA . VAL B 1 101 ? -11.07 9.359 4.992 1 98.25 101 VAL B CA 1
ATOM 1730 C C . VAL B 1 101 ? -11.578 8.234 5.887 1 98.25 101 VAL B C 1
ATOM 1732 O O . VAL B 1 101 ? -11.336 8.234 7.094 1 98.25 101 VAL B O 1
ATOM 1735 N N . GLU B 1 102 ? -12.32 7.32 5.332 1 98.69 102 GLU B N 1
ATOM 1736 C CA . GLU B 1 102 ? -12.828 6.148 6.039 1 98.69 102 GLU B CA 1
ATOM 1737 C C . GLU B 1 102 ? -12.219 4.863 5.484 1 98.69 102 GLU B C 1
ATOM 1739 O O . GLU B 1 102 ? -12.047 4.727 4.273 1 98.69 102 GLU B O 1
ATOM 1744 N N . PHE B 1 103 ? -11.953 3.977 6.332 1 98.88 103 PHE B N 1
ATOM 1745 C CA . PHE B 1 103 ? -11.5 2.631 6.008 1 98.88 103 PHE B CA 1
ATOM 1746 C C . PHE B 1 103 ? -12.438 1.585 6.598 1 98.88 103 PHE B C 1
ATOM 1748 O O . PHE B 1 103 ? -13.07 1.824 7.625 1 98.88 103 PHE B O 1
ATOM 1755 N N . ALA B 1 104 ? -12.547 0.504 5.957 1 98.88 104 ALA B N 1
ATOM 1756 C CA . ALA B 1 104 ? -13.289 -0.646 6.469 1 98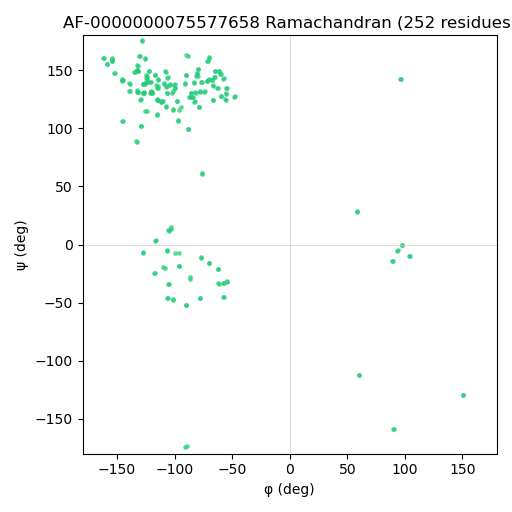.88 104 ALA B CA 1
ATOM 1757 C C . ALA B 1 104 ? -12.336 -1.748 6.93 1 98.88 104 ALA B C 1
ATOM 1759 O O . ALA B 1 104 ? -11.289 -1.969 6.312 1 98.88 104 ALA B O 1
ATOM 1760 N N . LEU B 1 105 ? -12.695 -2.389 7.938 1 98.75 105 LEU B N 1
ATOM 1761 C CA . LEU B 1 105 ? -11.859 -3.424 8.547 1 98.75 105 LEU B CA 1
ATOM 1762 C C . LEU B 1 105 ? -12.531 -4.789 8.438 1 98.75 105 LEU B C 1
ATOM 1764 O O . LEU B 1 105 ? -13.742 -4.906 8.609 1 98.75 105 LEU B O 1
ATOM 1768 N N . THR B 1 106 ? -11.773 -5.809 8.055 1 98.44 106 THR B N 1
ATOM 1769 C CA . THR B 1 106 ? -12.281 -7.172 8.133 1 98.44 106 THR B CA 1
ATOM 1770 C C . THR B 1 106 ? -12.414 -7.621 9.586 1 98.44 106 THR B C 1
ATOM 1772 O O . THR B 1 106 ? -11.797 -7.035 10.477 1 98.44 106 THR B O 1
ATOM 1775 N N . PRO B 1 107 ? -13.219 -8.672 9.828 1 96.69 107 PRO B N 1
ATOM 1776 C CA . PRO B 1 107 ? -13.32 -9.172 11.195 1 96.69 107 PRO B CA 1
ATOM 1777 C C . PRO B 1 107 ? -11.969 -9.547 11.797 1 96.69 107 PRO B C 1
ATOM 1779 O O . PRO B 1 107 ? -11.156 -10.203 11.133 1 96.69 107 PRO B O 1
ATOM 1782 N N . GLY B 1 108 ? -11.695 -9.023 13.016 1 95.5 108 GLY B N 1
ATOM 1783 C CA . GLY B 1 108 ? -10.484 -9.391 13.734 1 9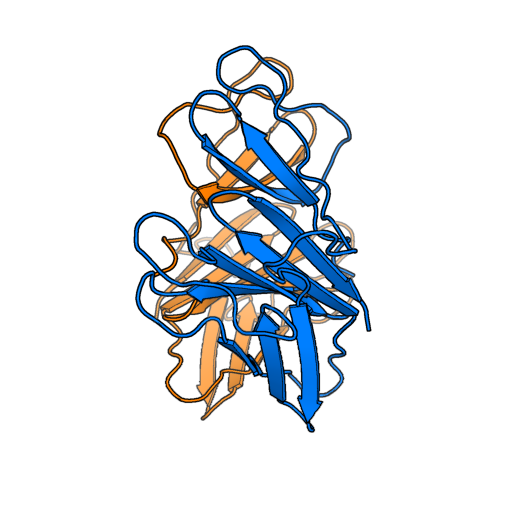5.5 108 GLY B CA 1
ATOM 1784 C C . GLY B 1 108 ? -9.305 -8.484 13.414 1 95.5 108 GLY B C 1
ATOM 1785 O O . GLY B 1 108 ? -8.273 -8.547 14.078 1 95.5 108 GLY B O 1
ATOM 1786 N N . ASP B 1 109 ? -9.461 -7.715 12.352 1 97.19 109 ASP B N 1
ATOM 1787 C CA . ASP B 1 109 ? -8.398 -6.762 12.031 1 97.19 109 ASP B CA 1
ATOM 1788 C C . ASP B 1 109 ? -8.383 -5.602 13.023 1 97.19 109 ASP B C 1
ATOM 1790 O O . ASP B 1 109 ? -9.438 -5.172 13.5 1 97.19 109 ASP B O 1
ATOM 1794 N N . LYS B 1 110 ? -7.211 -5.117 13.43 1 97.75 110 LYS B N 1
ATOM 1795 C CA . LYS B 1 110 ? -7.062 -4.027 14.391 1 97.75 110 LYS B CA 1
ATOM 1796 C C . LYS B 1 110 ? -6.164 -2.924 13.836 1 97.75 110 LYS B C 1
ATOM 1798 O O . LYS B 1 110 ? -5.129 -3.203 13.234 1 97.75 110 LYS B O 1
ATOM 1803 N N . VAL B 1 111 ? -6.602 -1.709 14.094 1 98.69 111 VAL B N 1
ATOM 1804 C CA . VAL B 1 111 ? -5.82 -0.553 13.672 1 98.69 111 VAL B CA 1
ATOM 1805 C C . VAL B 1 111 ? -4.598 -0.396 14.578 1 98.69 111 VAL B C 1
ATOM 1807 O O . VAL B 1 111 ? -4.715 -0.467 15.805 1 98.69 111 VAL B O 1
ATOM 1810 N N . ILE B 1 112 ? -3.443 -0.221 14 1 98.62 112 ILE B N 1
ATOM 1811 C CA . ILE B 1 112 ? -2.207 0.033 14.734 1 98.62 112 ILE B CA 1
ATOM 1812 C C . ILE B 1 112 ? -1.87 1.521 14.672 1 98.62 112 ILE B C 1
ATOM 1814 O O . ILE B 1 112 ? -1.586 2.141 15.703 1 98.62 112 ILE B O 1
ATOM 1818 N N . ALA B 1 113 ? -1.92 2.145 13.477 1 98.75 113 ALA B N 1
ATOM 1819 C CA . ALA B 1 113 ? -1.544 3.541 13.281 1 98.75 113 ALA B CA 1
ATOM 1820 C C . ALA B 1 113 ? -2.119 4.09 11.977 1 98.75 113 ALA B C 1
ATOM 1822 O O . ALA B 1 113 ? -2.537 3.32 11.102 1 98.75 113 ALA B O 1
ATOM 1823 N N . ALA B 1 114 ? -2.189 5.344 11.883 1 98.81 114 ALA B N 1
ATOM 1824 C CA . ALA B 1 114 ? -2.488 6.051 10.641 1 98.81 114 ALA B CA 1
ATOM 1825 C C . ALA B 1 114 ? -1.356 7 10.266 1 98.81 114 ALA B C 1
ATOM 1827 O O . ALA B 1 114 ? -0.773 7.656 11.133 1 98.81 114 ALA B O 1
ATOM 1828 N N . TYR B 1 115 ? -1.059 7.039 9.008 1 98.81 115 TYR B N 1
ATOM 1829 C CA . TYR B 1 115 ? -0.102 7.957 8.406 1 98.81 115 TYR B CA 1
ATOM 1830 C C . TYR B 1 115 ? -0.79 8.883 7.406 1 98.81 115 TYR B C 1
ATOM 1832 O O . TYR B 1 115 ? -1.759 8.484 6.75 1 98.81 115 TYR B O 1
ATOM 1840 N N . GLU B 1 116 ? -0.365 10.055 7.305 1 98.69 116 GLU B N 1
ATOM 1841 C CA . GLU B 1 116 ? -0.799 10.93 6.223 1 98.69 116 GLU B CA 1
ATOM 1842 C C . GLU B 1 116 ? 0.384 11.664 5.602 1 98.69 116 GLU B C 1
ATOM 1844 O O . GLU B 1 116 ? 1.375 11.945 6.281 1 98.69 116 GLU B O 1
ATOM 1849 N N . TYR B 1 117 ? 0.296 11.945 4.355 1 98.56 117 TYR B N 1
ATOM 1850 C CA . TYR B 1 117 ? 1.335 12.703 3.664 1 98.56 117 TYR B CA 1
ATOM 1851 C C . TYR B 1 117 ? 0.803 14.047 3.178 1 98.56 117 TYR B C 1
ATOM 1853 O O . TYR B 1 117 ? -0.068 14.094 2.307 1 98.56 117 TYR B O 1
ATOM 1861 N N . CYS B 1 118 ? 1.265 15.102 3.738 1 97.38 118 CYS B N 1
ATOM 1862 C CA . CYS B 1 118 ? 1.035 16.469 3.271 1 97.38 118 CYS B CA 1
ATOM 1863 C C . CYS B 1 118 ? 2.059 16.859 2.211 1 97.38 118 CYS B C 1
ATOM 1865 O O . CYS B 1 118 ? 3.266 16.766 2.443 1 97.38 118 CYS B O 1
ATOM 1867 N N . ASN B 1 119 ? 1.579 17.375 1.119 1 96.19 119 ASN B N 1
ATOM 1868 C CA . ASN B 1 119 ? 2.475 17.656 0.002 1 96.19 119 ASN B CA 1
ATOM 1869 C C . ASN B 1 119 ? 3.529 18.688 0.38 1 96.19 119 ASN B C 1
ATOM 1871 O O . ASN B 1 119 ? 4.609 18.734 -0.21 1 96.19 119 ASN B O 1
ATOM 1875 N N . LEU B 1 120 ? 3.287 19.484 1.408 1 95.5 120 LEU B N 1
ATOM 1876 C CA . LEU B 1 120 ? 4.211 20.547 1.784 1 95.5 120 LEU B CA 1
ATOM 1877 C C . LEU B 1 120 ? 5 20.156 3.031 1 95.5 120 LEU B C 1
ATOM 1879 O O . LEU B 1 120 ? 6.16 20.547 3.178 1 95.5 120 LEU B O 1
ATOM 1883 N N . HIS B 1 121 ? 4.352 19.391 3.975 1 95.88 121 HIS B N 1
ATOM 1884 C CA . HIS B 1 121 ? 4.973 19.297 5.293 1 95.88 121 HIS B CA 1
ATOM 1885 C C . HIS B 1 121 ? 5.387 17.859 5.602 1 95.88 121 HIS B C 1
ATOM 1887 O O . HIS B 1 121 ? 5.836 17.562 6.711 1 95.88 121 HIS B O 1
ATOM 1893 N N . GLY B 1 122 ? 5.184 16.969 4.605 1 96.75 122 GLY B N 1
ATOM 1894 C CA . GLY B 1 122 ? 5.762 15.641 4.758 1 96.75 122 GLY B CA 1
ATOM 1895 C C . GLY B 1 122 ? 4.828 14.664 5.449 1 96.75 122 GLY B C 1
ATOM 1896 O O . GLY B 1 122 ? 3.607 14.781 5.348 1 96.75 122 GLY B O 1
ATOM 1897 N N . LEU B 1 123 ? 5.414 13.609 6 1 98.31 123 LEU B N 1
ATOM 1898 C CA . LEU B 1 123 ? 4.691 12.477 6.562 1 98.31 123 LEU B CA 1
ATOM 1899 C C . LEU B 1 123 ? 4.422 12.688 8.047 1 98.31 123 LEU B C 1
ATOM 1901 O O . LEU B 1 123 ? 5.305 13.133 8.789 1 98.31 123 LEU B O 1
ATOM 1905 N N . TRP B 1 124 ? 3.248 12.336 8.492 1 97.94 124 TRP B N 1
ATOM 1906 C CA . TRP B 1 124 ? 2.82 12.406 9.891 1 97.94 124 TRP B CA 1
ATOM 1907 C C . TRP B 1 124 ? 2.152 11.109 10.32 1 97.94 124 TRP B C 1
ATOM 1909 O O . TRP B 1 124 ? 1.589 10.383 9.5 1 97.94 124 TRP B O 1
ATOM 1919 N N . LYS B 1 125 ? 2.188 10.836 11.594 1 98.06 125 LYS B N 1
ATOM 1920 C CA . LYS B 1 125 ? 1.707 9.539 12.078 1 98.06 125 LYS B CA 1
ATOM 1921 C C . LYS B 1 125 ? 1.041 9.68 13.445 1 98.06 125 LYS B C 1
ATOM 1923 O O . LYS B 1 125 ? 1.499 10.461 14.289 1 98.06 125 LYS B O 1
ATOM 1928 N N . ALA B 1 126 ? -0.006 8.992 13.664 1 97.56 126 ALA B N 1
ATOM 1929 C CA . ALA B 1 126 ? -0.579 8.719 14.984 1 97.56 126 ALA B CA 1
ATOM 1930 C C . ALA B 1 126 ? -0.764 7.219 15.195 1 97.56 126 ALA B C 1
ATOM 1932 O O . ALA B 1 126 ? -1.161 6.496 14.281 1 97.56 126 ALA B O 1
ATOM 1933 N N . SER B 1 127 ? -0.455 6.766 16.391 1 97.12 127 SER B N 1
ATOM 1934 C CA . SER B 1 127 ? -0.652 5.363 16.734 1 97.12 127 SER B CA 1
ATOM 1935 C C . SER B 1 127 ? -1.811 5.195 17.703 1 97.12 127 SER B C 1
ATOM 1937 O O . SER B 1 127 ? -2.123 6.109 18.469 1 97.12 127 SER B O 1
ATOM 1939 N N . LEU B 1 128 ? -2.459 4.047 17.594 1 94.94 128 LEU B N 1
ATOM 1940 C CA . LEU B 1 128 ? -3.479 3.711 18.594 1 94.94 128 LEU B CA 1
ATOM 1941 C C . LEU B 1 128 ? -2.895 2.832 19.688 1 94.94 128 LEU B C 1
ATOM 1943 O O . LEU B 1 128 ? -2.012 2.01 19.438 1 94.94 128 LEU B O 1
#

Solvent-accessible surface area (backbone atoms only — not comparable to full-atom values): 13724 Å² total; per-residue (Å²): 116,53,73,85,83,46,34,34,31,25,90,84,70,52,35,25,33,36,56,75,38,83,61,80,75,72,43,27,35,93,88,36,70,45,40,72,58,72,59,41,69,74,68,86,54,90,66,31,57,35,43,42,79,47,77,56,93,50,33,38,39,39,34,26,16,96,50,77,34,65,44,33,92,87,39,22,52,47,34,40,35,40,36,34,69,48,25,37,36,39,32,43,42,55,44,78,44,68,53,59,51,72,44,39,44,40,92,90,54,43,77,43,32,35,34,36,33,29,78,74,79,42,42,20,30,33,73,107,114,53,73,84,83,46,35,36,31,25,91,83,70,51,34,25,34,35,55,74,38,83,61,78,74,73,43,30,36,93,88,36,71,46,39,73,58,72,60,40,69,74,64,87,55,92,64,29,56,35,43,43,80,46,76,56,93,49,33,38,40,39,33,27,15,95,49,77,34,66,43,35,90,87,41,22,52,46,34,40,37,40,36,33,70,51,23,38,36,39,32,46,40,55,44,77,43,68,54,58,51,73,43,39,43,41,92,90,55,43,76,44,31,36,35,35,34,29,78,76,79,42,41,19,29,33,73,108

Organism: Acetobacterium woodii (strain ATCC 29683 / DSM 1030 / JCM 2381 / KCTC 1655 / WB1) (NCBI:txid931626)

pLDDT: mean 96.08, std 5.48, range [67.69, 98.94]

Radius of gyration: 18.09 Å; Cα contacts (8 Å, |Δi|>4): 669; chains: 2; bounding box: 46×53×37 Å

Foldseek 3Di:
DFDDWKKWADPPPGDIDIDRDDPPDFDDDPHHTTGIFDAAEDDPDPFFAAWDWDDDVFKIKIAGGVPWGDQAPVKHWQWKWWQKPVGIDIDGDHSPDTRMDMDGHDPPIGTAKMWIQMPPPGIHMDGD/DFDDWKKWADPPPGDIDIDRDDPPDFDDDPHHTTGIFDAAEDDPDPFFAAWDWDDDVFKIKIAGGVPWGDQAPVKHWQWKWWQKPVGIDIDGDHSPDTRMDMDGHDPPIGTAKMWIQMPPPGIHMDGD

InterPro domains:
  IPR002742 Desulfoferrodoxin, ferrous iron-binding domain [PF01880] (42-126)
  IPR002742 Desulfoferrodoxin, ferrous iron-binding domain [TIGR00332] (41-126)
  IPR036073 Desulfoferrodoxin, ferrous iron-binding domain superfamily [G3DSA:2.60.40.730] (40-126)
  IPR036073 Desulfoferrodoxin, ferrous iron-binding domain superfamily [SSF49367] (34-127)
  IPR038094 Desulfoferrodoxin, N-terminal domain superfamily [G3DSA:2.20.28.100] (1-38)
  IPR051233 Desulfoferrodoxin superoxide reductase [PTHR36541] (10-126)

Nearest PDB structures (foldseek):
  1y07-assembly3_C  TM=8.448E-01  e=1.205E-13  Treponema pallidum subsp. pallidum str. Nichols
  1y07-assembly3_B  TM=8.790E-01  e=4.378E-13  Treponema pallidum subsp. pallidum str. Nichols
  1y07-assembly3_A  TM=8.412E-01  e=9.017E-13  Treponema pallidum subsp. pallidum str. Nichols
  2ji3-assembly2_D  TM=9.209E-01  e=2.720E-11  Desulfarculus baarsii
  1vzg-assembly1_B  TM=9.100E-01  e=5.053E-11  Desulfarculus baarsii

Secondary structure (DSSP, 8-state):
-PPPP-EEE-TTT--EEEEEE--SPPPEETTEEPEE-PPB----SSS--SEEEEEETTEEEEEETTTTPP-SSSS-EEEEEEEETTEEEEEE--TTS-SEEEEE--TT--EEEEEEEETTTEEEEEE-/-PPPP-EEE-TTT--EEEEEE--SPPPEETTEEPEE-PPB----SSS--SEEEEEETTEEEEEETTTTPP-SSSS-EEEEEEEETTEEEEEE--TTS-SEEEEE--TT--EEEEEEEETTTEEEEEE-

Sequence (256 aa):
MCKEPKFFVCKHCGNFVGMIHESGVKMICCGDEMTEVVPNTT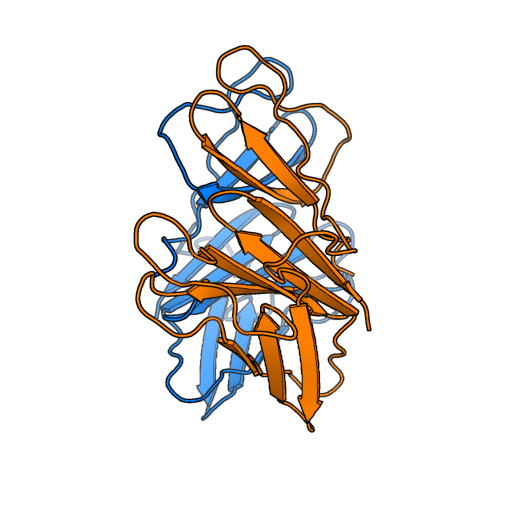DAAQEKHVPVIAVNGNTATVDIGSVPHPMTPEHHIAWVYLETTQGGQRKCLPVDGAPHVEFALTPGDKVIAAYEYCNLHGLWKASLMCKEPKFFVCKHCGNFVGMIHESGVKMICCGDEMTEVVPNTTDAAQEKHVPVIAVNGNTATVDIGSVPHPMTPEHHIAWVYLETTQGGQRKCLPVDGAPHVEFALTPGDKVIAAYEYCNLHGLWKASL